Protein AF-A0A6P0CF78-F1 (afdb_monomer_lite)

Sequence (303 aa):
MANSKRYYKLKKNDTLDALASKHKYKNWKQIWMAKENANLRKRRSKPEQLQAGDMVYMPVTDAERKHVDKTILELNLARNDLIVVRSDFEADIKRLEYNCTNLTRIVGEIKKVSAGMISEIKAAKKGIKKVSTAVDTAATLVNLTRSLTKLAQTGYKASKASGDALKKINKDLTKDVKKKIRDGHIDAARKMLVGLKDTSLEAIWIVNDSFDKMTSPSFWAMTFTQVWDGKSWSDAVTYDLDADFSKKIKRVERDRDTYIKDISAEIAKQKATIKTLQTTIKQVNLRIGQNEKAAVQLMEAIE

Structure (mmCIF, N/CA/C/O backbone):
data_AF-A0A6P0CF78-F1
#
_entry.id   AF-A0A6P0CF78-F1
#
loop_
_atom_site.group_PDB
_atom_site.id
_atom_site.type_symbol
_atom_site.label_atom_id
_atom_site.label_alt_id
_atom_site.label_comp_id
_atom_site.label_asym_id
_atom_site.label_entity_id
_atom_site.label_seq_id
_atom_site.pdbx_PDB_ins_code
_atom_site.Cartn_x
_atom_site.Cartn_y
_atom_site.Cartn_z
_atom_site.occupancy
_atom_site.B_iso_or_equiv
_atom_site.auth_seq_id
_atom_site.auth_comp_id
_atom_site.auth_asym_id
_atom_site.auth_atom_id
_atom_site.pdbx_PDB_model_num
ATOM 1 N N . MET A 1 1 ? -16.636 12.174 29.504 1.00 40.19 1 MET A N 1
ATOM 2 C CA . MET A 1 1 ? -18.065 12.344 29.839 1.00 40.19 1 MET A CA 1
ATOM 3 C C . MET A 1 1 ? -18.154 12.181 31.339 1.00 40.19 1 MET A C 1
ATOM 5 O O . MET A 1 1 ? -17.574 11.231 31.842 1.00 40.19 1 MET A O 1
ATOM 9 N N . ALA A 1 2 ? -18.736 13.140 32.058 1.00 36.97 2 ALA A N 1
ATOM 10 C CA . ALA A 1 2 ? -18.861 13.038 33.507 1.00 36.97 2 ALA A CA 1
ATOM 11 C C . ALA A 1 2 ? -19.630 11.756 33.834 1.00 36.97 2 ALA A C 1
ATOM 13 O O . ALA A 1 2 ? -20.727 11.568 33.309 1.00 36.97 2 ALA A O 1
ATOM 14 N N . ASN A 1 3 ? -19.015 10.888 34.639 1.00 45.84 3 ASN A N 1
ATOM 15 C CA . ASN A 1 3 ? -19.593 9.651 35.140 1.00 45.84 3 ASN A CA 1
ATOM 16 C C . ASN A 1 3 ? -20.948 10.009 35.759 1.00 45.84 3 ASN A C 1
ATOM 18 O O . ASN A 1 3 ? -21.015 10.569 36.859 1.00 45.84 3 ASN A O 1
ATOM 22 N N . SER A 1 4 ? -22.020 9.820 34.985 1.00 53.38 4 SER A N 1
ATOM 23 C CA . SER A 1 4 ? -23.383 10.054 35.430 1.00 53.38 4 SER A CA 1
ATOM 24 C C . SER A 1 4 ? -23.573 9.085 36.576 1.00 53.38 4 SER A C 1
ATOM 26 O O . SER A 1 4 ? -23.660 7.876 36.377 1.00 53.38 4 SER A O 1
ATOM 28 N N . LYS A 1 5 ? -23.466 9.626 37.790 1.00 65.25 5 LYS A N 1
ATOM 29 C CA . LYS A 1 5 ? -23.541 8.895 39.046 1.00 65.25 5 LYS A CA 1
ATOM 30 C C . LYS A 1 5 ? -24.709 7.916 38.919 1.00 65.25 5 LYS A C 1
ATOM 32 O O . LYS A 1 5 ? -25.847 8.372 38.844 1.00 65.25 5 LYS A O 1
ATOM 37 N N . ARG A 1 6 ? -24.425 6.601 38.882 1.00 88.38 6 ARG A N 1
ATOM 38 C CA . ARG A 1 6 ? -25.396 5.485 38.788 1.00 88.38 6 ARG A CA 1
ATOM 39 C C . ARG A 1 6 ? -26.274 5.377 40.048 1.00 88.38 6 ARG A C 1
ATOM 41 O O . ARG A 1 6 ? -26.556 4.295 40.544 1.00 88.38 6 ARG A O 1
ATOM 48 N N . TYR A 1 7 ? -26.659 6.509 40.621 1.00 94.19 7 TYR A N 1
ATOM 49 C CA . TYR A 1 7 ? -27.497 6.602 41.795 1.00 94.19 7 TYR A CA 1
ATOM 50 C C . TYR A 1 7 ? -28.936 6.805 41.350 1.00 94.19 7 TYR A C 1
ATOM 52 O O . TYR A 1 7 ? -29.268 7.766 40.657 1.00 94.19 7 TYR A O 1
ATOM 60 N N . TYR A 1 8 ? -29.794 5.902 41.789 1.00 95.56 8 TYR A N 1
ATOM 61 C CA . TYR A 1 8 ? -31.225 5.998 41.625 1.00 95.56 8 TYR A CA 1
ATOM 62 C C . TYR A 1 8 ? -31.832 6.642 42.874 1.00 95.56 8 TYR A C 1
ATOM 64 O O . TYR A 1 8 ? -31.575 6.209 44.000 1.00 95.56 8 TYR A O 1
ATOM 72 N N . LYS A 1 9 ? -32.638 7.689 42.678 1.00 96.75 9 LYS A N 1
ATOM 73 C CA . LYS A 1 9 ? -33.414 8.306 43.757 1.00 96.75 9 LYS A CA 1
ATOM 74 C C . LYS A 1 9 ? -34.714 7.533 43.935 1.00 96.75 9 LYS A C 1
ATOM 76 O O . LYS A 1 9 ? -35.555 7.547 43.035 1.00 96.75 9 LYS A O 1
ATOM 81 N N . LEU A 1 10 ? -34.880 6.897 45.090 1.00 96.88 10 LEU A N 1
ATOM 82 C CA . LEU A 1 10 ? -36.066 6.104 45.401 1.00 96.88 10 LEU A CA 1
ATOM 83 C C . LEU A 1 10 ? -37.335 6.956 45.376 1.00 96.88 10 LEU A C 1
ATOM 85 O O . LEU A 1 10 ? -37.384 8.045 45.957 1.00 96.88 10 LEU A O 1
ATOM 89 N N . LYS A 1 11 ? -38.379 6.454 44.719 1.00 97.31 11 LYS A N 1
ATOM 90 C CA . LYS A 1 11 ? -39.726 7.029 44.746 1.00 97.31 11 LYS A CA 1
ATOM 91 C C . LYS A 1 11 ? -40.553 6.381 45.855 1.00 97.31 11 LYS A C 1
ATOM 93 O O . LYS A 1 11 ? -40.168 5.375 46.449 1.00 97.31 11 LYS A O 1
ATOM 98 N N . LYS A 1 12 ? -41.712 6.973 46.150 1.00 95.94 12 LYS A N 1
ATOM 99 C CA . LYS A 1 12 ? -42.681 6.379 47.077 1.00 95.94 12 LYS A CA 1
ATOM 100 C C . LYS A 1 12 ? -43.081 4.995 46.552 1.00 95.94 12 LYS A C 1
ATOM 102 O O . LYS A 1 12 ? -43.483 4.890 45.398 1.00 95.94 12 LYS A O 1
ATOM 107 N N . ASN A 1 13 ? -42.977 3.981 47.411 1.00 95.00 13 ASN A N 1
ATOM 108 C CA . ASN A 1 13 ? -43.246 2.563 47.134 1.00 95.00 13 ASN A CA 1
ATOM 109 C C . ASN A 1 13 ? -42.211 1.822 46.261 1.00 95.00 13 ASN A C 1
ATOM 111 O O . ASN A 1 13 ? -42.466 0.676 45.897 1.00 95.00 13 ASN A O 1
ATOM 115 N N . ASP A 1 14 ? -41.050 2.409 45.945 1.00 96.75 14 ASP A N 1
ATOM 116 C CA . ASP A 1 14 ? -39.971 1.637 45.315 1.00 96.75 14 ASP A CA 1
ATOM 117 C C . ASP A 1 14 ? -39.394 0.624 46.321 1.00 96.75 14 ASP A C 1
ATOM 119 O O . ASP A 1 14 ? -38.979 0.992 47.420 1.00 96.75 14 ASP A O 1
ATOM 123 N N . THR A 1 15 ? -39.332 -0.651 45.931 1.00 96.94 15 THR A N 1
ATOM 124 C CA . THR A 1 15 ? -38.647 -1.714 46.683 1.00 96.94 15 THR A CA 1
ATOM 125 C C . THR A 1 15 ? -37.378 -2.145 45.950 1.00 96.94 15 THR A C 1
ATOM 127 O O . THR A 1 15 ? -37.269 -1.994 44.728 1.00 96.94 15 THR A O 1
ATOM 130 N N . LEU A 1 16 ? -36.397 -2.709 46.666 1.00 96.31 16 LEU A N 1
ATOM 131 C CA . LEU A 1 16 ? -35.188 -3.204 46.001 1.00 96.31 16 LEU A CA 1
ATOM 132 C C . LEU A 1 16 ? -35.473 -4.380 45.063 1.00 96.31 16 LEU A C 1
ATOM 134 O O . LEU A 1 16 ? -34.775 -4.510 44.064 1.00 96.31 16 LEU A O 1
ATOM 138 N N . ASP A 1 17 ? -36.483 -5.208 45.338 1.00 97.25 17 ASP A N 1
ATOM 139 C CA . ASP A 1 17 ? -36.925 -6.268 44.424 1.00 97.25 17 ASP A CA 1
ATOM 140 C C . ASP A 1 17 ? -37.455 -5.697 43.107 1.00 97.25 17 ASP A C 1
ATOM 142 O O . ASP A 1 17 ? -37.063 -6.149 42.027 1.00 97.25 17 ASP A O 1
ATOM 146 N N . ALA A 1 18 ? -38.290 -4.653 43.181 1.00 96.44 18 ALA A N 1
ATOM 147 C CA . ALA A 1 18 ? -38.799 -3.971 41.996 1.00 96.44 18 ALA A CA 1
ATOM 148 C C . ALA A 1 18 ? -37.657 -3.337 41.187 1.00 96.44 18 ALA A C 1
ATOM 150 O O . ALA A 1 18 ? -37.629 -3.455 39.961 1.00 96.44 18 ALA A O 1
ATOM 151 N N . LEU A 1 19 ? -36.678 -2.722 41.861 1.00 96.06 19 LEU A N 1
ATOM 152 C CA . LEU A 1 19 ? -35.487 -2.179 41.205 1.00 96.06 19 LEU A CA 1
ATOM 153 C C . LEU A 1 19 ? -34.597 -3.266 40.604 1.00 96.06 19 LEU A C 1
ATOM 155 O O . LEU A 1 19 ? -34.141 -3.112 39.471 1.00 96.06 19 LEU A O 1
ATOM 159 N N . ALA A 1 20 ? -34.372 -4.365 41.322 1.00 96.44 20 ALA A N 1
ATOM 160 C CA . ALA A 1 20 ? -33.591 -5.493 40.835 1.00 96.44 20 ALA A CA 1
ATOM 161 C C . ALA A 1 20 ? -34.200 -6.057 39.551 1.00 96.44 20 ALA A C 1
ATOM 163 O O . ALA A 1 20 ? -33.497 -6.181 38.552 1.00 96.44 20 ALA A O 1
ATOM 164 N N . SER A 1 21 ? -35.512 -6.294 39.545 1.00 96.06 21 SER A N 1
ATOM 165 C CA . SER A 1 21 ? -36.244 -6.767 38.368 1.00 96.06 21 SER A CA 1
ATOM 166 C C . SER A 1 21 ? -36.175 -5.764 37.209 1.00 96.06 21 SER A C 1
ATOM 168 O O . SER A 1 21 ? -35.748 -6.108 36.105 1.00 96.06 21 SER A O 1
ATOM 170 N N . LYS A 1 22 ? -36.484 -4.485 37.473 1.00 94.75 22 LYS A N 1
ATOM 171 C CA . LYS A 1 22 ? -36.470 -3.410 36.467 1.00 94.75 22 LYS A CA 1
ATOM 172 C C . LYS A 1 22 ? -35.110 -3.247 35.785 1.00 94.75 22 LYS A C 1
ATOM 174 O O . LYS A 1 22 ? -35.052 -2.993 34.585 1.00 94.75 22 LYS A O 1
ATOM 179 N N . HIS A 1 23 ? -34.028 -3.387 36.545 1.00 93.25 23 HIS A N 1
ATOM 180 C CA . HIS A 1 23 ? -32.660 -3.214 36.062 1.00 93.25 23 HIS A CA 1
ATOM 181 C C . HIS A 1 23 ? -31.933 -4.543 35.797 1.00 93.25 23 HIS A C 1
ATOM 183 O O . HIS A 1 23 ? -30.721 -4.550 35.601 1.00 93.25 23 HIS A O 1
ATOM 189 N N . LYS A 1 24 ? -32.668 -5.663 35.737 1.00 94.44 24 LYS A N 1
ATOM 190 C CA . LYS A 1 24 ? -32.156 -6.996 35.375 1.00 94.44 24 LYS A CA 1
ATOM 191 C C . LYS A 1 24 ? -31.043 -7.531 36.293 1.00 94.44 24 LYS A C 1
ATOM 193 O O . LYS A 1 24 ? -30.186 -8.295 35.851 1.00 94.44 24 LYS A O 1
ATOM 198 N N . TYR A 1 25 ? -31.058 -7.171 37.573 1.00 95.38 25 TYR A N 1
ATOM 199 C CA . TYR A 1 25 ? -30.223 -7.823 38.582 1.00 95.38 25 TYR A CA 1
ATOM 200 C C . TYR A 1 25 ? -30.797 -9.192 38.938 1.00 95.38 25 TYR A C 1
ATOM 202 O O . TYR A 1 25 ? -32.012 -9.377 38.993 1.00 95.38 25 TYR A O 1
ATOM 210 N N . LYS A 1 26 ? -29.920 -10.151 39.250 1.00 94.44 26 LYS A N 1
ATOM 211 C CA . LYS A 1 26 ? -30.339 -11.506 39.643 1.00 94.44 26 LYS A CA 1
ATOM 212 C C . LYS A 1 26 ? -31.085 -11.501 40.977 1.00 94.44 26 LYS A C 1
ATOM 214 O O . LYS A 1 26 ? -31.959 -12.329 41.205 1.00 94.44 26 LYS A O 1
ATOM 219 N N . ASN A 1 27 ? -30.698 -10.601 41.877 1.00 96.06 27 ASN A N 1
ATOM 220 C CA . ASN A 1 27 ? -31.382 -10.367 43.139 1.00 96.06 27 ASN A CA 1
ATOM 221 C C . ASN A 1 27 ? -31.089 -8.955 43.656 1.00 96.06 27 ASN A C 1
ATOM 223 O O . ASN A 1 27 ? -30.090 -8.327 43.298 1.00 96.06 27 ASN A O 1
ATOM 227 N N . TRP A 1 28 ? -31.935 -8.484 44.567 1.00 96.75 28 TRP A N 1
ATOM 228 C CA . TRP A 1 28 ? -31.757 -7.197 45.231 1.00 96.75 28 TRP A CA 1
ATOM 229 C C . TRP A 1 28 ? -30.480 -7.109 46.080 1.00 96.75 28 TRP A C 1
ATOM 231 O O . TRP A 1 28 ? -29.973 -6.008 46.303 1.00 96.75 28 TRP A O 1
ATOM 241 N N . LYS A 1 29 ? -29.925 -8.244 46.539 1.00 97.00 29 LYS A N 1
ATOM 242 C CA . LYS A 1 29 ? -28.708 -8.268 47.371 1.00 97.00 29 LYS A CA 1
ATOM 243 C C . LYS A 1 29 ? -27.505 -7.700 46.623 1.00 97.00 29 LYS A C 1
ATOM 245 O O . LYS A 1 29 ? -26.671 -7.072 47.263 1.00 97.00 29 LYS A O 1
ATOM 250 N N . GLN A 1 30 ? -27.429 -7.862 45.298 1.00 95.69 30 GLN A N 1
ATOM 251 C CA . GLN A 1 30 ? -26.374 -7.254 44.474 1.00 95.69 30 GLN A CA 1
ATOM 252 C C . GLN A 1 30 ? -26.368 -5.726 44.608 1.00 95.69 30 GLN A C 1
ATOM 254 O O . GLN A 1 30 ? -25.312 -5.128 44.785 1.00 95.69 30 GLN A O 1
ATOM 259 N N . ILE A 1 31 ? -27.551 -5.107 44.613 1.00 96.62 31 ILE A N 1
ATOM 260 C CA . ILE A 1 31 ? -27.710 -3.665 44.821 1.00 96.62 31 ILE A CA 1
ATOM 261 C C . ILE A 1 31 ? -27.403 -3.323 46.284 1.00 96.62 31 ILE A C 1
ATOM 263 O O . ILE A 1 31 ? -26.568 -2.465 46.567 1.00 96.62 31 ILE A O 1
ATOM 267 N N . TRP A 1 32 ? -28.039 -4.021 47.232 1.00 97.31 32 TRP A N 1
ATOM 268 C CA . TRP A 1 32 ? -27.919 -3.707 48.657 1.00 97.31 32 TRP A CA 1
ATOM 269 C C . TRP A 1 32 ? -26.493 -3.820 49.178 1.00 97.31 32 TRP A C 1
ATOM 271 O O . TRP A 1 32 ? -26.077 -2.959 49.945 1.00 97.31 32 TRP A O 1
ATOM 281 N N . MET A 1 33 ? -25.748 -4.850 48.769 1.00 96.94 33 MET A N 1
ATOM 282 C CA . MET A 1 33 ? -24.411 -5.171 49.280 1.00 96.94 33 MET A CA 1
ATOM 283 C C . MET A 1 33 ? -23.282 -4.409 48.572 1.00 96.94 33 MET A C 1
ATOM 285 O O . MET A 1 33 ? -22.143 -4.488 49.031 1.00 96.94 33 MET A O 1
ATOM 289 N N . ALA A 1 34 ? -23.574 -3.629 47.523 1.00 95.88 34 ALA A N 1
ATOM 290 C CA . ALA A 1 34 ? -22.584 -2.801 46.828 1.00 95.88 34 ALA A CA 1
ATOM 291 C C . ALA A 1 34 ? -21.803 -1.907 47.810 1.00 95.88 34 ALA A C 1
ATOM 293 O O . ALA A 1 34 ? -22.369 -1.386 48.781 1.00 95.88 34 ALA A O 1
ATOM 294 N N . LYS A 1 35 ? -20.496 -1.732 47.599 1.00 95.38 35 LYS A N 1
ATOM 295 C CA . LYS A 1 35 ? -19.607 -1.026 48.540 1.00 95.38 35 LYS A CA 1
ATOM 296 C C . LYS A 1 35 ? -20.049 0.426 48.750 1.00 95.38 35 LYS A C 1
ATOM 298 O O . LYS A 1 35 ? -20.051 0.925 49.874 1.00 95.38 35 LYS A O 1
ATOM 303 N N . GLU A 1 36 ? -20.521 1.057 47.689 1.00 95.50 36 GLU A N 1
ATOM 304 C CA . GLU A 1 36 ? -21.000 2.437 47.607 1.00 95.50 36 GLU A CA 1
ATOM 305 C C . GLU A 1 36 ? -22.262 2.649 48.455 1.00 95.50 36 GLU A C 1
ATOM 307 O O . GLU A 1 36 ? -22.475 3.723 49.019 1.00 95.50 36 GLU A O 1
ATOM 312 N N . ASN A 1 37 ? -23.065 1.596 48.633 1.00 96.56 37 ASN A N 1
ATOM 313 C CA . ASN A 1 37 ? -24.264 1.620 49.467 1.00 96.56 37 ASN A CA 1
ATOM 314 C C . ASN A 1 37 ? -23.971 1.412 50.963 1.00 96.56 37 ASN A C 1
ATOM 316 O O . ASN A 1 37 ? -24.903 1.419 51.766 1.00 96.56 37 ASN A O 1
ATOM 320 N N . ALA A 1 38 ? -22.709 1.283 51.394 1.00 96.75 38 ALA A N 1
ATOM 321 C CA . ALA A 1 38 ? -22.373 1.057 52.804 1.00 96.75 38 ALA A CA 1
ATOM 322 C C . ALA A 1 38 ? -22.934 2.139 53.746 1.00 96.75 38 ALA A C 1
ATOM 324 O O . ALA A 1 38 ? -23.450 1.818 54.815 1.00 96.75 38 ALA A O 1
ATOM 325 N N . ASN A 1 39 ? -22.900 3.413 53.346 1.00 96.00 39 ASN A N 1
ATOM 326 C CA . ASN A 1 39 ? -23.459 4.507 54.151 1.00 96.00 39 ASN A CA 1
ATOM 327 C C . ASN A 1 39 ? -24.992 4.472 54.214 1.00 96.00 39 ASN A C 1
ATOM 329 O O . ASN A 1 39 ? -25.582 4.848 55.225 1.00 96.00 39 ASN A O 1
ATOM 333 N N . LEU A 1 40 ? -25.649 3.998 53.154 1.00 96.44 40 LEU A N 1
ATOM 334 C CA . LEU A 1 40 ? -27.090 3.773 53.162 1.00 96.44 40 LEU A CA 1
ATOM 335 C C . LEU A 1 40 ? -27.453 2.647 54.138 1.00 96.44 40 LEU A C 1
ATOM 337 O O . LEU A 1 40 ? -28.331 2.851 54.970 1.00 96.44 40 LEU A O 1
ATOM 341 N N . ARG A 1 41 ? -26.705 1.536 54.125 1.00 97.00 41 ARG A N 1
ATOM 342 C CA . ARG A 1 41 ? -26.876 0.424 55.079 1.00 97.00 41 ARG A CA 1
ATOM 343 C C . ARG A 1 41 ? -26.641 0.827 56.538 1.00 97.00 41 ARG A C 1
ATOM 345 O O . ARG A 1 41 ? -27.270 0.283 57.434 1.00 97.00 41 ARG A O 1
ATOM 352 N N . LYS A 1 42 ? -25.755 1.797 56.798 1.00 96.56 42 LYS A N 1
ATOM 353 C CA . LYS A 1 42 ? -25.570 2.359 58.151 1.00 96.56 42 LYS A CA 1
ATOM 354 C C . LYS A 1 42 ? -26.800 3.132 58.637 1.00 96.56 42 LYS A C 1
ATOM 356 O O . LYS A 1 42 ? -27.104 3.098 59.820 1.00 96.56 42 LYS A O 1
ATOM 361 N N . ARG A 1 43 ? -27.490 3.842 57.736 1.00 96.69 43 ARG A N 1
ATOM 362 C CA . ARG A 1 43 ? -28.708 4.615 58.055 1.00 96.69 43 ARG A CA 1
ATOM 363 C C . ARG A 1 43 ? -29.964 3.745 58.094 1.00 96.69 43 ARG A C 1
ATOM 365 O O . ARG A 1 43 ? -30.900 4.057 58.822 1.00 96.69 43 ARG A O 1
ATOM 372 N N . ARG A 1 44 ? -29.991 2.688 57.285 1.00 95.69 44 ARG A N 1
ATOM 373 C CA . ARG A 1 44 ? -31.094 1.736 57.140 1.00 95.69 44 ARG A CA 1
ATOM 374 C C . ARG A 1 44 ? -30.539 0.338 57.386 1.00 95.69 44 ARG A C 1
ATOM 376 O O . ARG A 1 44 ? -29.918 -0.240 56.502 1.00 95.69 44 ARG A O 1
ATOM 383 N N . SER A 1 45 ? -30.738 -0.201 58.583 1.00 93.31 45 SER A N 1
ATOM 384 C CA . SER A 1 45 ? -30.184 -1.505 58.967 1.00 93.31 45 SER A CA 1
ATOM 385 C C . SER A 1 45 ? -30.732 -2.649 58.111 1.00 93.31 45 SER A C 1
ATOM 387 O O . SER A 1 45 ? -30.052 -3.656 57.915 1.00 93.31 45 SER A O 1
ATOM 389 N N . LYS A 1 46 ? -31.961 -2.498 57.602 1.00 95.62 46 LYS A N 1
ATOM 390 C CA . LYS A 1 46 ? -32.632 -3.483 56.751 1.00 95.62 46 LYS A CA 1
ATOM 391 C C . LYS A 1 46 ? -33.133 -2.850 55.441 1.00 95.62 46 LYS A C 1
ATOM 393 O O . LYS A 1 46 ? -33.521 -1.679 55.453 1.00 95.62 46 LYS A O 1
ATOM 398 N N . PRO A 1 47 ? -33.151 -3.597 54.324 1.00 94.81 47 PRO A N 1
ATOM 399 C CA . PRO A 1 47 ? -33.578 -3.087 53.018 1.00 94.81 47 PRO A CA 1
ATOM 400 C C . PRO A 1 47 ? -35.047 -2.635 52.981 1.00 94.81 47 PRO A C 1
ATOM 402 O O . PRO A 1 47 ? -35.385 -1.737 52.216 1.00 94.81 47 PRO A O 1
ATOM 405 N N . GLU A 1 48 ? -35.916 -3.178 53.834 1.00 95.38 48 GLU A N 1
ATOM 406 C CA . GLU A 1 48 ? -37.331 -2.788 53.928 1.00 95.38 48 GLU A CA 1
ATOM 407 C C . GLU A 1 48 ? -37.523 -1.391 54.545 1.00 95.38 48 GLU A C 1
ATOM 409 O O . GLU A 1 48 ? -38.605 -0.818 54.460 1.00 95.38 48 GLU A O 1
ATOM 414 N N . GLN A 1 49 ? -36.482 -0.820 55.164 1.00 96.19 49 GLN A N 1
ATOM 415 C CA . GLN A 1 49 ? -36.525 0.505 55.796 1.00 96.19 49 GLN A CA 1
ATOM 416 C C . GLN A 1 49 ? -36.224 1.653 54.821 1.00 96.19 49 GLN A C 1
ATOM 418 O O . GLN A 1 49 ? -36.126 2.804 55.251 1.00 96.19 49 GLN A O 1
ATOM 423 N N . LEU A 1 50 ? -36.023 1.358 53.535 1.00 95.88 50 LEU A N 1
ATOM 424 C CA . LEU A 1 50 ? -35.763 2.368 52.514 1.00 95.88 50 LEU A CA 1
ATOM 425 C C . LEU A 1 50 ? -36.949 3.322 52.363 1.00 95.88 50 LEU A C 1
ATOM 427 O O . LEU A 1 50 ? -38.107 2.909 52.356 1.00 95.88 50 LEU A O 1
ATOM 431 N N . GLN A 1 51 ? -36.653 4.615 52.245 1.00 96.38 51 GLN A N 1
ATOM 432 C CA . GLN A 1 51 ? -37.666 5.662 52.144 1.00 96.38 51 GLN A CA 1
ATOM 433 C C . GLN A 1 51 ? -37.555 6.412 50.817 1.00 96.38 51 GLN A C 1
ATOM 435 O O . GLN A 1 51 ? -36.496 6.482 50.191 1.00 96.38 51 GLN A O 1
ATOM 440 N N . ALA A 1 52 ? -38.666 7.015 50.394 1.00 97.50 52 ALA A N 1
ATOM 441 C CA . ALA A 1 52 ? -38.669 7.901 49.239 1.00 97.50 52 ALA A CA 1
ATOM 442 C C . ALA A 1 52 ? -37.642 9.030 49.433 1.00 97.50 52 ALA A C 1
ATOM 444 O O . ALA A 1 52 ? -37.596 9.671 50.482 1.00 97.50 52 ALA A O 1
ATOM 445 N N . GLY A 1 53 ? -36.832 9.281 48.409 1.00 96.50 53 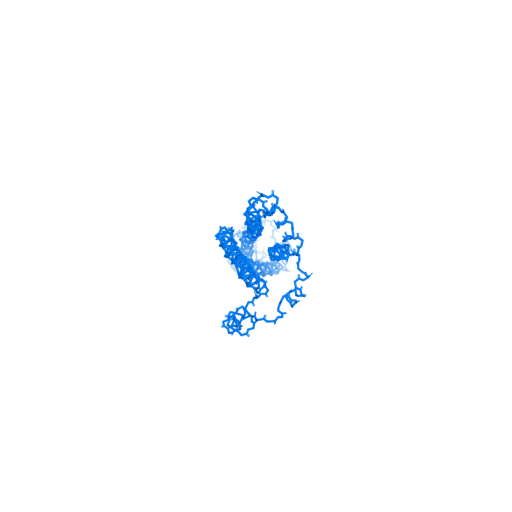GLY A N 1
ATOM 446 C CA . GLY A 1 53 ? -35.751 10.262 48.435 1.00 96.50 53 GLY A CA 1
ATOM 447 C C . GLY A 1 53 ? -34.374 9.697 48.784 1.00 96.50 53 GLY A C 1
ATOM 448 O O . GLY A 1 53 ? -33.388 10.380 48.500 1.00 96.50 53 GLY A O 1
ATOM 449 N N . ASP A 1 54 ? -34.280 8.472 49.314 1.00 97.19 54 ASP A N 1
ATOM 450 C CA . ASP A 1 54 ? -32.994 7.801 49.524 1.00 97.19 54 ASP A CA 1
ATOM 451 C C . ASP A 1 54 ? -32.275 7.591 48.170 1.00 97.19 54 ASP A C 1
ATOM 453 O O . ASP A 1 54 ? -32.888 7.254 47.154 1.00 97.19 54 ASP A O 1
ATOM 457 N N . MET A 1 55 ? -30.957 7.813 48.154 1.00 96.81 55 MET A N 1
ATOM 458 C CA . MET A 1 55 ? -30.104 7.628 46.974 1.00 96.81 55 MET A CA 1
ATOM 459 C C . MET A 1 55 ? -29.433 6.256 47.044 1.00 96.81 55 MET A C 1
ATOM 461 O O . MET A 1 55 ? -28.617 6.020 47.938 1.00 96.81 55 MET A O 1
ATOM 465 N N . VAL A 1 56 ? -29.760 5.374 46.102 1.00 96.75 56 VAL A N 1
ATOM 466 C CA . VAL A 1 56 ? -29.231 4.004 46.012 1.00 96.75 56 VAL A CA 1
ATOM 467 C C . VAL A 1 56 ? -28.281 3.918 44.825 1.00 96.75 56 VAL A C 1
ATOM 469 O O . VAL A 1 56 ? -28.682 4.201 43.700 1.00 96.75 56 VAL A O 1
ATOM 472 N N . TYR A 1 57 ? -27.032 3.526 45.050 1.00 96.19 57 TYR A N 1
ATOM 473 C CA . TYR A 1 57 ? -26.101 3.213 43.969 1.00 96.19 57 TYR A CA 1
ATOM 474 C C . TYR A 1 57 ? -26.483 1.889 43.296 1.00 96.19 57 TYR A C 1
ATOM 476 O O . TYR A 1 57 ? -26.740 0.891 43.973 1.00 96.19 57 TYR A O 1
ATOM 484 N N . MET A 1 58 ? -26.504 1.886 41.968 1.00 95.44 58 MET A N 1
ATOM 485 C CA . MET A 1 58 ? -26.844 0.748 41.122 1.00 95.44 58 MET A CA 1
ATOM 486 C C . MET A 1 58 ? -25.546 0.190 40.502 1.00 95.44 58 MET A C 1
ATOM 488 O O . MET A 1 58 ? -25.031 0.786 39.550 1.00 95.44 58 MET A O 1
ATOM 492 N N . PRO A 1 59 ? -24.981 -0.915 41.029 1.00 94.06 59 PRO A N 1
ATOM 493 C CA . PRO A 1 59 ? -23.712 -1.461 40.538 1.00 94.06 59 PRO A CA 1
ATOM 494 C C . PRO A 1 59 ? -23.839 -2.009 39.112 1.00 94.06 59 PRO A C 1
ATOM 496 O O . PRO A 1 59 ? -24.933 -2.324 38.658 1.00 94.06 59 PRO A O 1
ATOM 499 N N . VAL A 1 60 ? -22.736 -2.161 38.384 1.00 93.88 60 VAL A N 1
ATOM 500 C CA . VAL A 1 60 ? -22.752 -2.796 37.051 1.00 93.88 60 VAL A CA 1
ATOM 501 C C . VAL A 1 60 ? -23.233 -4.242 37.162 1.00 93.88 60 VAL A C 1
ATOM 503 O O . VAL A 1 60 ? -22.765 -4.987 38.023 1.00 93.88 60 VAL A O 1
ATOM 506 N N . THR A 1 61 ? -24.179 -4.643 36.311 1.00 93.88 61 THR A N 1
ATOM 507 C CA . THR A 1 61 ? -24.660 -6.036 36.306 1.00 93.88 61 THR A CA 1
ATOM 508 C C . THR A 1 61 ? -23.629 -6.969 35.661 1.00 93.88 61 THR A C 1
ATOM 510 O O . THR A 1 61 ? -22.871 -6.558 34.783 1.00 93.88 61 THR A O 1
ATOM 513 N N . ASP A 1 62 ? -23.635 -8.258 36.017 1.00 90.81 62 ASP A N 1
ATOM 514 C CA . ASP A 1 62 ? -22.767 -9.255 35.362 1.00 90.81 62 ASP A CA 1
ATOM 515 C C . ASP A 1 62 ? -23.017 -9.334 33.846 1.00 90.81 62 ASP A C 1
ATOM 517 O O . ASP A 1 62 ? -22.101 -9.589 33.066 1.00 90.81 62 ASP A O 1
ATOM 521 N N . ALA A 1 63 ? -24.264 -9.109 33.416 1.00 91.31 63 ALA A N 1
ATOM 522 C CA . ALA A 1 63 ? -24.635 -9.086 32.005 1.00 91.31 63 ALA A CA 1
ATOM 523 C C . ALA A 1 63 ? -24.059 -7.859 31.280 1.00 91.31 63 ALA A C 1
ATOM 525 O O . ALA A 1 63 ? -23.522 -8.003 30.183 1.00 91.31 63 ALA A O 1
ATOM 526 N N . GLU A 1 64 ? -24.127 -6.674 31.898 1.00 92.31 64 GLU A N 1
ATOM 527 C CA . GLU A 1 64 ? -23.488 -5.453 31.387 1.00 92.31 64 GLU A CA 1
ATOM 528 C C . GLU A 1 64 ? -21.971 -5.625 31.293 1.00 92.31 64 GLU A C 1
ATOM 530 O O . GLU A 1 64 ? -21.397 -5.331 30.248 1.00 92.31 64 GLU A O 1
ATOM 535 N N . ARG A 1 65 ? -21.332 -6.164 32.341 1.00 93.38 65 ARG A N 1
ATOM 536 C CA . ARG A 1 65 ? -19.885 -6.424 32.355 1.00 93.38 65 ARG A CA 1
ATOM 537 C C . ARG A 1 65 ? -19.482 -7.364 31.220 1.00 93.38 65 ARG A C 1
ATOM 539 O O . ARG A 1 65 ? -18.642 -6.998 30.412 1.00 93.38 65 ARG A O 1
ATOM 546 N N . LYS A 1 66 ? -20.166 -8.505 31.066 1.00 94.88 66 LYS A N 1
ATOM 547 C CA . LYS A 1 66 ? -19.922 -9.441 29.950 1.00 94.88 66 LYS A CA 1
ATOM 548 C C . LYS A 1 66 ? -20.118 -8.801 28.577 1.00 94.88 66 LYS A C 1
ATOM 550 O O . LYS A 1 66 ? -19.389 -9.124 27.642 1.00 94.88 66 LYS A O 1
ATOM 555 N N . HIS A 1 67 ? -21.117 -7.932 28.427 1.00 94.19 67 HIS A N 1
ATOM 556 C CA . HIS A 1 67 ? -21.345 -7.222 27.171 1.00 94.19 67 HIS A CA 1
ATOM 557 C C . HIS A 1 67 ? -20.210 -6.239 26.862 1.00 94.19 67 HIS A C 1
ATOM 559 O O . HIS A 1 67 ? -19.740 -6.187 25.723 1.00 94.19 67 HIS A O 1
ATOM 565 N N . VAL A 1 68 ? -19.737 -5.511 27.874 1.00 94.69 68 VAL A N 1
ATOM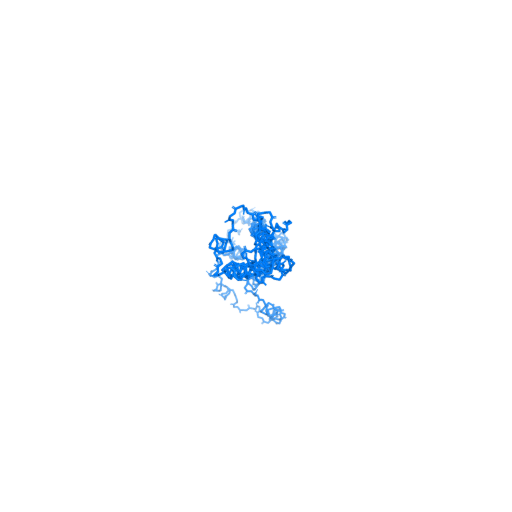 566 C CA . VAL A 1 68 ? -18.595 -4.602 27.754 1.00 94.69 68 VAL A CA 1
ATOM 567 C C . VAL A 1 68 ? -17.315 -5.373 27.438 1.00 94.69 68 VAL A C 1
ATOM 569 O O . VAL A 1 68 ? -16.650 -5.032 26.464 1.00 94.69 68 VAL A O 1
ATOM 572 N N . ASP A 1 69 ? -17.028 -6.462 28.155 1.00 95.81 69 ASP A N 1
ATOM 573 C CA . ASP A 1 69 ? -15.867 -7.325 27.903 1.00 95.81 69 ASP A CA 1
ATOM 574 C C . ASP A 1 69 ? -15.870 -7.861 26.464 1.00 95.81 69 ASP A C 1
ATOM 576 O O . ASP A 1 69 ? -14.856 -7.815 25.765 1.00 95.81 69 ASP A O 1
ATOM 580 N N . LYS A 1 70 ? -17.037 -8.315 25.981 1.00 97.31 70 LYS A N 1
ATOM 581 C CA . LYS A 1 70 ? -17.210 -8.764 24.594 1.00 97.31 70 LYS A CA 1
ATOM 582 C C . LYS A 1 70 ? -16.944 -7.633 23.597 1.00 97.31 70 LYS A C 1
ATOM 584 O O . LYS A 1 70 ? -16.227 -7.841 22.624 1.00 97.31 70 LYS A O 1
ATOM 589 N N . THR A 1 71 ? -17.488 -6.445 23.845 1.00 96.44 71 THR A N 1
ATOM 590 C CA . THR A 1 71 ? -17.295 -5.280 22.965 1.00 96.44 71 THR A CA 1
ATOM 591 C C . THR A 1 71 ? -15.826 -4.852 22.921 1.00 96.44 71 THR A C 1
ATOM 593 O O . THR A 1 71 ? -15.295 -4.563 21.852 1.00 96.44 71 THR A O 1
ATOM 596 N N . ILE A 1 72 ? -15.134 -4.857 24.064 1.00 96.81 72 ILE A N 1
ATOM 597 C CA . ILE A 1 72 ? -13.696 -4.569 24.142 1.00 96.81 72 ILE A CA 1
ATOM 598 C C . ILE A 1 72 ? -12.898 -5.599 23.337 1.00 96.81 72 ILE A C 1
ATOM 600 O O . ILE A 1 72 ? -11.994 -5.226 22.589 1.00 96.81 72 ILE A O 1
ATOM 604 N N . LEU A 1 73 ? -13.238 -6.887 23.451 1.00 97.25 73 LEU A N 1
ATOM 605 C CA . LEU A 1 73 ? -12.601 -7.939 22.662 1.00 97.25 73 LEU A CA 1
ATOM 606 C C . LEU A 1 73 ? -12.787 -7.703 21.156 1.00 97.25 73 LEU A C 1
ATOM 608 O O . LEU A 1 73 ? -11.811 -7.765 20.412 1.00 97.25 73 LEU A O 1
ATOM 612 N N . GLU A 1 74 ? -14.002 -7.384 20.710 1.00 97.62 74 GLU A N 1
ATOM 613 C CA . GLU A 1 74 ? -14.296 -7.074 19.303 1.00 97.62 74 GLU A CA 1
ATOM 614 C C . GLU A 1 74 ? -13.505 -5.851 18.804 1.00 97.62 74 GLU A C 1
ATOM 616 O O . GLU A 1 74 ? -12.913 -5.899 17.724 1.00 97.62 74 GLU A O 1
ATOM 621 N N . LEU A 1 75 ? -13.411 -4.784 19.606 1.00 96.62 75 LEU A N 1
ATOM 622 C CA . LEU A 1 75 ? -12.604 -3.600 19.283 1.00 96.62 75 LEU A CA 1
ATOM 62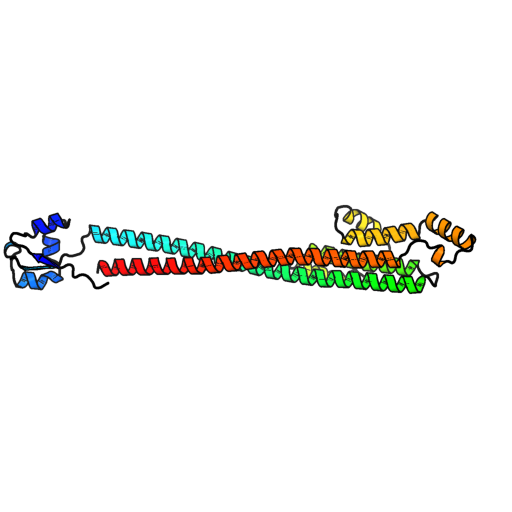3 C C . LEU A 1 75 ? -11.109 -3.927 19.172 1.00 96.62 75 LEU A C 1
ATOM 625 O O . LEU A 1 75 ? -10.434 -3.417 18.274 1.00 96.62 75 LEU A O 1
ATOM 629 N N . ASN A 1 76 ? -10.596 -4.788 20.053 1.00 96.81 76 ASN A N 1
ATOM 630 C CA . ASN A 1 76 ? -9.204 -5.233 20.032 1.00 96.81 76 ASN A CA 1
ATOM 631 C C . ASN A 1 76 ? -8.894 -6.111 18.815 1.00 96.81 76 ASN A C 1
ATOM 633 O O . ASN A 1 76 ? -7.839 -5.944 18.202 1.00 96.81 76 ASN A O 1
ATOM 637 N N . LEU A 1 77 ? -9.808 -7.005 18.431 1.00 97.38 77 LEU A N 1
ATOM 638 C CA . LEU A 1 77 ? -9.677 -7.795 17.204 1.00 97.38 77 LEU A CA 1
ATOM 639 C C . LEU A 1 77 ? -9.660 -6.882 15.973 1.00 97.38 77 LEU A C 1
ATOM 641 O O . LEU A 1 77 ? -8.697 -6.911 15.211 1.00 97.38 77 LEU A O 1
ATOM 645 N N . ALA A 1 78 ? -10.636 -5.977 15.852 1.00 96.69 78 ALA A N 1
ATOM 646 C CA . ALA A 1 78 ? -10.692 -5.018 14.748 1.00 96.69 78 ALA A CA 1
ATOM 647 C C . ALA A 1 78 ? -9.443 -4.120 14.683 1.00 96.69 78 ALA A C 1
ATOM 649 O O . ALA A 1 78 ? -8.946 -3.795 13.605 1.00 96.69 78 ALA A O 1
ATOM 650 N N . ARG A 1 79 ? -8.906 -3.715 15.839 1.00 97.19 79 ARG A N 1
ATOM 651 C CA . ARG A 1 79 ? -7.635 -2.989 15.930 1.00 97.19 79 ARG A CA 1
ATOM 652 C C . ARG A 1 79 ? -6.472 -3.817 15.378 1.00 97.19 79 ARG A C 1
ATOM 654 O O . ARG A 1 79 ? -5.663 -3.278 14.626 1.00 97.19 79 ARG A O 1
ATOM 661 N N . ASN A 1 80 ? -6.365 -5.086 15.760 1.00 97.12 80 ASN A N 1
ATOM 662 C CA . ASN A 1 80 ? -5.281 -5.956 15.308 1.00 97.12 80 ASN A CA 1
ATOM 663 C C . ASN A 1 80 ? -5.346 -6.193 13.794 1.00 97.12 80 ASN A C 1
ATOM 665 O O . ASN A 1 80 ? -4.314 -6.091 13.131 1.00 97.12 80 ASN A O 1
ATOM 669 N N . ASP A 1 81 ? -6.541 -6.381 13.234 1.00 96.88 81 ASP A N 1
ATOM 670 C CA . ASP A 1 81 ? -6.732 -6.493 11.783 1.00 96.88 81 ASP A CA 1
ATOM 671 C C . ASP A 1 81 ? -6.247 -5.229 11.054 1.00 96.88 81 ASP A C 1
ATOM 673 O O . ASP A 1 81 ? -5.519 -5.300 10.062 1.00 96.88 81 ASP A O 1
ATOM 677 N N . LEU A 1 82 ? -6.573 -4.045 11.584 1.00 97.00 82 LEU A N 1
ATOM 678 C CA . LEU A 1 82 ? -6.099 -2.770 11.036 1.00 97.00 82 LEU A CA 1
ATOM 679 C C . LEU A 1 82 ? -4.572 -2.611 11.120 1.00 97.00 82 LEU A C 1
ATOM 681 O O . LEU A 1 82 ? -3.976 -2.003 10.228 1.00 97.00 82 LEU A O 1
ATOM 685 N N . ILE A 1 83 ? -3.927 -3.150 12.159 1.00 97.38 83 ILE A N 1
ATOM 686 C CA . ILE A 1 83 ? -2.460 -3.152 12.283 1.00 97.38 83 ILE A CA 1
ATOM 687 C C . ILE A 1 83 ? -1.824 -4.005 11.178 1.00 97.38 83 ILE A C 1
ATOM 689 O O . ILE A 1 83 ? -0.833 -3.572 10.587 1.00 97.38 83 ILE A O 1
ATOM 693 N N . VAL A 1 84 ? -2.401 -5.170 10.868 1.00 97.56 84 VAL A N 1
ATOM 694 C CA . VAL A 1 84 ? -1.934 -6.032 9.767 1.00 97.56 84 VAL A CA 1
ATOM 695 C C . VAL A 1 84 ? -2.070 -5.305 8.429 1.00 97.56 84 VAL A C 1
ATOM 697 O O . VAL A 1 84 ? -1.080 -5.149 7.718 1.00 97.56 84 VAL A O 1
ATOM 700 N N . VAL A 1 85 ? -3.245 -4.736 8.141 1.00 96.00 85 VAL A N 1
ATOM 701 C CA . VAL A 1 85 ? -3.484 -3.967 6.903 1.00 96.00 85 VAL A CA 1
ATOM 702 C C . VAL A 1 85 ? -2.504 -2.797 6.759 1.00 96.00 85 VAL A C 1
ATOM 704 O O . VAL A 1 85 ? -1.996 -2.533 5.668 1.00 96.00 85 VAL A O 1
ATOM 707 N N . ARG A 1 86 ? -2.200 -2.089 7.855 1.00 97.25 86 ARG A N 1
ATOM 708 C CA . ARG A 1 86 ? -1.192 -1.019 7.847 1.00 97.25 86 ARG A CA 1
ATOM 709 C C . ARG A 1 86 ? 0.185 -1.549 7.445 1.00 97.25 86 ARG A C 1
ATOM 711 O O . ARG A 1 86 ? 0.841 -0.928 6.612 1.00 97.25 86 ARG A O 1
ATOM 718 N N . SER A 1 87 ? 0.609 -2.665 8.037 1.00 96.06 87 SER A N 1
ATOM 719 C CA . SER A 1 87 ? 1.895 -3.305 7.739 1.00 96.06 87 SER A CA 1
ATOM 720 C C . SER A 1 87 ? 2.008 -3.686 6.259 1.00 96.06 87 SER A C 1
ATOM 722 O O . SER A 1 87 ? 3.041 -3.434 5.637 1.00 96.06 87 SER A O 1
ATOM 724 N N . ASP A 1 88 ? 0.937 -4.220 5.670 1.00 95.31 88 ASP A N 1
ATOM 725 C CA . ASP A 1 88 ? 0.907 -4.581 4.248 1.00 95.31 88 ASP A CA 1
ATOM 726 C C . ASP A 1 88 ? 1.069 -3.350 3.344 1.00 95.31 88 ASP A C 1
ATOM 728 O O . ASP A 1 88 ? 1.887 -3.354 2.419 1.00 95.31 88 ASP A O 1
ATOM 732 N N . PHE A 1 89 ? 0.375 -2.247 3.647 1.00 95.31 89 PHE A N 1
ATOM 733 C CA . PHE A 1 89 ? 0.548 -0.993 2.905 1.00 95.31 89 PHE A CA 1
ATOM 734 C C . PHE A 1 89 ? 1.960 -0.409 3.037 1.00 95.31 89 PHE A C 1
ATOM 736 O O . PHE A 1 89 ? 2.494 0.127 2.063 1.00 95.31 89 PHE A O 1
ATOM 743 N N . GLU A 1 90 ? 2.592 -0.515 4.206 1.00 97.06 90 GLU A N 1
ATOM 744 C CA . GLU A 1 90 ? 3.981 -0.083 4.402 1.00 97.06 90 GLU A CA 1
ATOM 745 C C . GLU A 1 90 ? 4.965 -0.924 3.572 1.00 97.06 90 GLU A C 1
ATOM 747 O O . GLU A 1 90 ? 5.908 -0.377 2.987 1.00 97.06 90 GLU A O 1
ATOM 752 N N . ALA A 1 91 ? 4.747 -2.238 3.477 1.00 93.94 91 ALA A N 1
ATOM 753 C CA . ALA A 1 91 ? 5.545 -3.121 2.628 1.00 93.94 91 ALA A CA 1
ATOM 754 C C . ALA A 1 91 ? 5.379 -2.783 1.136 1.00 93.94 91 ALA A C 1
ATOM 756 O O . ALA A 1 91 ? 6.368 -2.707 0.396 1.00 93.94 91 ALA A O 1
ATOM 757 N N . ASP A 1 92 ? 4.149 -2.506 0.703 1.00 92.81 92 ASP A N 1
ATOM 758 C CA . ASP A 1 92 ? 3.850 -2.100 -0.669 1.00 92.81 92 ASP A CA 1
ATOM 759 C C . ASP A 1 92 ? 4.493 -0.764 -1.046 1.00 92.81 92 ASP A C 1
ATOM 761 O O . ASP A 1 92 ? 5.062 -0.649 -2.137 1.00 92.81 92 ASP A O 1
ATOM 765 N N . ILE A 1 93 ? 4.476 0.221 -0.143 1.00 95.06 93 ILE A N 1
ATOM 766 C CA . ILE A 1 93 ? 5.180 1.496 -0.340 1.00 95.06 93 ILE A CA 1
ATOM 767 C C . ILE A 1 93 ? 6.672 1.243 -0.583 1.00 95.06 93 ILE A C 1
ATOM 769 O O . ILE A 1 93 ? 7.200 1.710 -1.592 1.00 95.06 93 ILE A O 1
ATOM 773 N N . LYS A 1 94 ? 7.336 0.441 0.263 1.00 95.06 94 LYS A N 1
ATOM 774 C CA . LYS A 1 94 ? 8.771 0.128 0.108 1.00 95.06 94 LYS A CA 1
ATOM 775 C C . LYS A 1 94 ? 9.080 -0.525 -1.241 1.00 95.06 94 LYS A C 1
ATOM 777 O O . LYS A 1 94 ? 10.067 -0.178 -1.894 1.00 95.06 94 LYS A O 1
ATOM 782 N N . ARG A 1 95 ? 8.230 -1.454 -1.692 1.00 90.62 95 ARG A N 1
ATOM 783 C CA . ARG A 1 95 ? 8.367 -2.103 -3.006 1.00 90.62 95 ARG A CA 1
ATOM 784 C C . ARG A 1 95 ? 8.232 -1.097 -4.152 1.00 90.62 95 ARG A C 1
ATOM 786 O O . ARG A 1 95 ? 9.031 -1.127 -5.088 1.00 90.62 95 ARG A O 1
ATOM 793 N N . LEU A 1 96 ? 7.248 -0.201 -4.088 1.00 85.81 96 LEU A N 1
ATOM 794 C CA . LEU A 1 96 ? 7.037 0.834 -5.105 1.00 85.81 96 LEU A CA 1
ATOM 795 C C . LEU A 1 96 ? 8.183 1.858 -5.133 1.00 85.81 96 LEU A C 1
ATOM 797 O O . LEU A 1 96 ? 8.623 2.252 -6.212 1.00 85.81 96 LEU A O 1
ATOM 801 N N . GLU A 1 97 ? 8.717 2.250 -3.976 1.00 94.25 97 GLU A N 1
ATOM 802 C CA . GLU A 1 97 ? 9.882 3.142 -3.874 1.00 94.25 97 GLU A CA 1
ATOM 803 C C . GLU A 1 97 ? 11.139 2.516 -4.495 1.00 94.25 97 GLU A C 1
ATOM 805 O O . GLU A 1 97 ? 11.866 3.169 -5.257 1.00 94.25 97 GLU A O 1
ATOM 810 N N . TYR A 1 98 ? 11.366 1.226 -4.234 1.00 89.50 98 TYR A N 1
ATOM 811 C CA . TYR A 1 98 ? 12.439 0.461 -4.865 1.00 89.50 98 TYR A CA 1
ATOM 812 C C . TYR A 1 98 ? 12.278 0.409 -6.393 1.00 89.50 98 TYR A C 1
ATOM 814 O O . TYR A 1 98 ? 13.228 0.688 -7.133 1.00 89.50 98 TYR A O 1
ATOM 822 N N . ASN A 1 99 ? 11.066 0.138 -6.883 1.00 79.94 99 ASN A N 1
ATOM 823 C CA . ASN A 1 99 ? 10.769 0.122 -8.316 1.00 79.94 99 ASN A CA 1
ATOM 824 C C . ASN A 1 99 ? 11.002 1.492 -8.969 1.00 79.94 99 ASN A C 1
ATOM 826 O O . ASN A 1 99 ? 11.674 1.567 -9.999 1.00 79.94 99 ASN A O 1
ATOM 830 N N . CYS A 1 100 ? 10.544 2.582 -8.346 1.00 84.62 100 CYS A N 1
ATOM 831 C CA . CYS A 1 100 ? 10.801 3.947 -8.814 1.00 84.62 100 CYS A CA 1
ATOM 832 C C . CYS A 1 100 ? 12.305 4.241 -8.933 1.00 84.62 100 CYS A C 1
ATOM 834 O O . CYS A 1 100 ? 12.750 4.853 -9.910 1.00 84.62 100 CYS A O 1
ATOM 836 N N . THR A 1 101 ? 13.097 3.786 -7.960 1.00 88.50 101 THR A N 1
ATOM 837 C CA . THR A 1 101 ? 14.559 3.945 -7.954 1.00 88.50 101 THR A CA 1
ATOM 838 C C . THR A 1 101 ? 15.201 3.189 -9.118 1.00 88.50 101 THR A C 1
ATOM 840 O O . THR A 1 101 ? 16.003 3.756 -9.866 1.00 88.50 101 THR A O 1
ATOM 843 N N . ASN A 1 102 ? 14.798 1.936 -9.341 1.00 78.38 102 ASN A N 1
ATOM 844 C CA . ASN A 1 102 ? 15.283 1.125 -10.458 1.00 78.38 102 ASN A CA 1
ATOM 845 C C . ASN A 1 102 ? 14.916 1.717 -11.822 1.00 78.38 102 ASN A C 1
ATOM 847 O O . ASN A 1 102 ? 15.780 1.812 -12.694 1.00 78.38 102 ASN A O 1
ATOM 851 N N . LEU A 1 103 ? 13.670 2.158 -12.004 1.00 79.00 103 LEU A N 1
ATOM 852 C CA . LEU A 1 103 ? 13.224 2.799 -13.243 1.00 79.00 103 LEU A CA 1
ATOM 853 C C . LEU A 1 103 ? 13.990 4.103 -13.510 1.00 79.00 103 LEU A C 1
ATOM 855 O O . LEU A 1 103 ? 14.409 4.358 -14.638 1.00 79.00 103 LEU A O 1
ATOM 859 N N . THR A 1 104 ? 14.262 4.893 -12.467 1.00 86.56 104 THR A N 1
ATOM 860 C CA . THR A 1 104 ? 15.081 6.113 -12.578 1.00 86.56 104 THR A CA 1
ATOM 861 C C . THR A 1 104 ? 16.509 5.790 -13.032 1.00 86.56 104 THR A C 1
ATOM 863 O O . THR A 1 104 ? 17.053 6.478 -13.901 1.00 86.56 104 THR A O 1
ATOM 866 N N . ARG A 1 105 ? 17.110 4.711 -12.508 1.00 81.00 105 ARG A N 1
ATOM 867 C CA . ARG A 1 105 ? 18.423 4.224 -12.961 1.00 81.00 105 ARG A CA 1
ATOM 868 C C . ARG A 1 105 ? 18.391 3.818 -14.437 1.00 81.00 105 ARG A C 1
ATOM 870 O O . ARG A 1 105 ? 19.272 4.236 -15.186 1.00 81.00 105 ARG A O 1
ATOM 877 N N . ILE A 1 106 ? 17.368 3.073 -14.863 1.00 74.19 106 ILE A N 1
ATOM 878 C CA . ILE A 1 106 ? 17.189 2.656 -16.265 1.00 74.19 106 ILE A CA 1
ATOM 879 C C . ILE A 1 106 ? 17.096 3.877 -17.191 1.00 74.19 106 ILE A C 1
ATOM 881 O O . ILE A 1 106 ? 17.774 3.915 -18.215 1.00 74.19 106 ILE A O 1
ATOM 885 N N . VAL A 1 107 ? 16.340 4.916 -16.817 1.00 77.38 107 VAL A N 1
ATOM 886 C CA . VAL A 1 107 ? 16.284 6.180 -17.580 1.00 77.38 107 VAL A CA 1
ATOM 887 C C . VAL A 1 107 ? 17.676 6.806 -17.726 1.00 77.38 107 VAL A C 1
ATOM 889 O O . VAL A 1 107 ? 18.039 7.258 -18.815 1.00 77.38 107 VAL A O 1
ATOM 892 N N . GLY A 1 108 ? 18.475 6.821 -16.656 1.00 79.38 108 GLY A N 1
ATOM 893 C CA . GLY A 1 108 ? 19.860 7.298 -16.697 1.00 79.38 108 GLY A CA 1
ATOM 894 C C . GLY A 1 108 ? 20.745 6.490 -17.655 1.00 79.38 108 GLY A C 1
ATOM 895 O O . GLY A 1 108 ? 21.511 7.066 -18.431 1.00 79.38 108 GLY A O 1
ATOM 896 N N . GLU A 1 109 ? 20.607 5.165 -17.655 1.00 76.12 109 GLU A N 1
ATOM 897 C CA . GLU A 1 109 ? 21.344 4.267 -18.552 1.00 76.12 109 GLU A CA 1
ATOM 898 C C . GLU A 1 109 ? 20.928 4.440 -20.017 1.00 76.12 109 GLU A C 1
ATOM 900 O O . GLU A 1 109 ? 21.803 4.573 -20.875 1.00 76.12 109 GLU A O 1
ATOM 905 N N . ILE A 1 110 ? 19.626 4.548 -20.308 1.00 73.94 110 ILE A N 1
ATOM 906 C CA . ILE A 1 110 ? 19.105 4.836 -21.656 1.00 73.94 110 ILE A CA 1
ATOM 907 C C . ILE A 1 110 ? 19.694 6.148 -22.183 1.00 73.94 110 ILE A C 1
ATOM 909 O O . ILE A 1 110 ? 20.194 6.189 -23.311 1.00 73.94 110 ILE A O 1
ATOM 913 N N . LYS A 1 111 ? 19.704 7.214 -21.368 1.00 81.31 111 LYS A N 1
ATOM 914 C CA . LYS A 1 111 ? 20.318 8.503 -21.735 1.00 81.31 111 LYS A CA 1
ATOM 915 C C . LYS A 1 111 ? 21.801 8.350 -22.073 1.00 81.31 111 LYS A C 1
ATOM 917 O O . LYS A 1 111 ? 22.251 8.872 -23.090 1.00 81.31 111 LYS A O 1
ATOM 922 N N . LYS A 1 112 ? 22.558 7.612 -21.256 1.00 79.06 112 LYS A N 1
ATOM 923 C CA . LYS A 1 112 ? 23.996 7.395 -21.466 1.00 79.06 112 LYS A CA 1
ATOM 924 C C . LYS A 1 112 ? 24.281 6.586 -22.736 1.00 79.06 112 LYS A C 1
ATOM 926 O O . LYS A 1 112 ? 25.127 6.986 -23.532 1.00 79.06 112 LYS A O 1
ATOM 931 N N . VAL A 1 113 ? 23.581 5.468 -22.933 1.00 72.75 113 VAL A N 1
ATOM 932 C CA . VAL A 1 113 ? 23.778 4.576 -24.089 1.00 72.75 113 VAL A CA 1
ATOM 933 C C . VAL A 1 113 ? 23.399 5.280 -25.390 1.00 72.75 113 VAL A C 1
ATOM 935 O O . VAL A 1 113 ? 24.194 5.292 -26.327 1.00 72.75 113 VAL A O 1
ATOM 938 N N . SER A 1 114 ? 22.233 5.927 -25.436 1.00 72.69 114 SER A N 1
ATOM 939 C CA . SER A 1 114 ? 21.785 6.673 -26.620 1.00 72.69 114 SER A CA 1
ATOM 940 C C . SER A 1 114 ? 22.711 7.845 -26.958 1.00 72.69 114 SER A C 1
ATOM 942 O O . SER A 1 114 ? 23.019 8.052 -28.129 1.00 72.69 114 SER A O 1
ATOM 944 N N . ALA A 1 115 ? 23.232 8.571 -25.961 1.00 79.56 115 ALA A N 1
ATOM 945 C CA . ALA A 1 115 ? 24.241 9.606 -26.187 1.00 79.56 115 ALA A CA 1
ATOM 946 C C . ALA A 1 115 ? 25.536 9.032 -26.791 1.00 79.56 115 ALA A C 1
ATOM 948 O O . ALA A 1 115 ? 26.095 9.628 -27.713 1.00 79.56 115 ALA A O 1
ATOM 949 N N . GLY A 1 116 ? 25.977 7.859 -26.322 1.00 74.06 116 GLY A N 1
ATOM 950 C CA . GLY A 1 116 ? 27.101 7.121 -26.905 1.00 74.06 116 GLY A CA 1
ATOM 951 C C . GLY A 1 116 ? 26.855 6.751 -28.369 1.00 74.06 116 GLY A C 1
ATOM 952 O O . GLY A 1 116 ? 27.674 7.078 -29.224 1.00 74.06 116 GLY A O 1
ATOM 953 N N . MET A 1 117 ? 25.688 6.173 -28.675 1.00 70.19 117 MET A N 1
ATOM 954 C CA . MET A 1 117 ? 25.285 5.835 -30.048 1.00 70.19 117 MET A CA 1
ATOM 955 C C . MET A 1 117 ? 25.257 7.068 -30.956 1.00 70.19 117 MET A C 1
ATOM 957 O O . MET A 1 117 ? 25.839 7.054 -32.036 1.00 70.19 117 MET A O 1
ATOM 961 N N . ILE A 1 118 ? 24.633 8.163 -30.512 1.00 75.69 118 ILE A N 1
ATOM 962 C CA . ILE A 1 118 ? 24.571 9.415 -31.278 1.00 75.69 118 ILE A CA 1
ATOM 963 C C . ILE A 1 118 ? 25.979 9.971 -31.526 1.00 75.69 118 ILE A C 1
ATOM 965 O O . ILE A 1 118 ? 26.260 10.441 -32.628 1.00 75.69 118 ILE A O 1
ATOM 969 N N . SER A 1 119 ? 26.866 9.921 -30.528 1.00 79.88 119 SER A N 1
ATOM 970 C CA . SER A 1 119 ? 28.258 10.364 -30.665 1.00 79.88 119 SER A CA 1
ATOM 971 C C . SER A 1 119 ? 29.017 9.535 -31.703 1.00 79.88 119 SER A C 1
ATOM 973 O O . SER A 1 119 ? 29.655 10.104 -32.590 1.00 79.88 119 SER A O 1
ATOM 975 N N . GLU A 1 120 ? 28.888 8.205 -31.664 1.00 73.88 120 GLU A N 1
ATOM 976 C CA . GLU A 1 120 ? 29.506 7.317 -32.654 1.00 73.88 120 GLU A CA 1
ATOM 977 C C . GLU A 1 120 ? 28.959 7.559 -34.062 1.00 73.88 120 GLU A C 1
ATOM 979 O O . GLU A 1 120 ? 29.742 7.692 -35.002 1.00 73.88 120 GLU A O 1
ATOM 984 N N . ILE A 1 121 ? 27.639 7.715 -34.213 1.00 72.25 121 ILE A N 1
ATOM 985 C CA . ILE A 1 121 ? 27.018 8.035 -35.504 1.00 72.25 121 ILE A CA 1
ATOM 986 C C . ILE A 1 121 ? 27.526 9.388 -36.030 1.00 72.25 121 ILE A C 1
ATOM 988 O O . ILE A 1 121 ? 27.870 9.504 -37.207 1.00 72.25 121 ILE A O 1
ATOM 992 N N . LYS A 1 122 ? 27.634 10.414 -35.173 1.00 81.25 122 LYS A N 1
ATOM 993 C CA . LYS A 1 122 ? 28.188 11.732 -35.542 1.00 81.25 122 LYS A CA 1
ATOM 994 C C . LYS A 1 122 ? 29.663 11.646 -35.938 1.00 81.25 122 LYS A C 1
ATOM 996 O O . LYS A 1 122 ? 30.068 12.293 -36.906 1.00 81.25 122 LYS A O 1
ATOM 1001 N N . ALA A 1 123 ? 30.462 10.856 -35.223 1.00 78.25 123 ALA A N 1
ATOM 1002 C CA . ALA A 1 123 ? 31.866 10.629 -35.552 1.00 78.25 123 ALA A CA 1
ATOM 1003 C C . ALA A 1 123 ? 32.010 9.935 -36.913 1.00 78.25 123 ALA A C 1
ATOM 1005 O O . ALA A 1 123 ? 32.811 10.375 -37.737 1.00 78.25 123 ALA A O 1
ATOM 1006 N N . ALA A 1 124 ? 31.180 8.927 -37.188 1.00 70.25 124 ALA A N 1
ATOM 1007 C CA . ALA A 1 124 ? 31.138 8.245 -38.478 1.00 70.25 124 ALA A CA 1
ATOM 1008 C C . ALA A 1 124 ? 30.740 9.176 -39.616 1.00 70.25 124 ALA A C 1
ATOM 1010 O O . ALA A 1 124 ? 31.424 9.237 -40.634 1.00 70.25 124 ALA A O 1
ATOM 1011 N N . LYS A 1 125 ? 29.676 9.956 -39.405 1.00 78.06 125 LYS A N 1
ATOM 1012 C CA . LYS A 1 125 ? 29.213 10.983 -40.336 1.00 78.06 125 LYS A CA 1
ATOM 1013 C C . LYS A 1 125 ? 30.345 11.958 -40.690 1.00 78.06 125 LYS A C 1
ATOM 1015 O O . LYS A 1 125 ? 30.569 12.254 -41.861 1.00 78.06 125 LYS A O 1
ATOM 1020 N N . LYS A 1 126 ? 31.102 12.428 -39.688 1.00 80.69 126 LYS A N 1
ATOM 1021 C CA . LYS A 1 126 ? 32.276 13.299 -39.886 1.00 80.69 126 LYS A CA 1
ATOM 1022 C C . LYS A 1 126 ? 33.422 12.579 -40.604 1.00 80.69 126 LYS A C 1
ATOM 1024 O O . LYS A 1 126 ? 34.090 13.202 -41.421 1.00 80.69 126 LYS A O 1
ATOM 1029 N N . GLY A 1 127 ? 33.653 11.302 -40.298 1.00 69.19 127 GLY A N 1
ATOM 1030 C CA . GLY A 1 127 ? 34.644 10.461 -40.970 1.00 69.19 127 GLY A CA 1
ATOM 1031 C C . GLY A 1 127 ? 34.334 10.309 -42.455 1.00 69.19 127 GLY A C 1
ATOM 1032 O O . GLY A 1 127 ? 35.174 10.625 -43.283 1.00 69.19 127 GLY A O 1
ATOM 1033 N N . ILE A 1 128 ? 33.100 9.952 -42.803 1.00 65.81 128 ILE A N 1
ATOM 1034 C CA . ILE A 1 128 ? 32.665 9.791 -44.195 1.00 65.81 128 ILE A CA 1
ATOM 1035 C C . ILE A 1 128 ? 32.786 11.100 -44.980 1.00 65.81 128 ILE A C 1
ATOM 1037 O O . ILE A 1 128 ? 33.298 11.070 -46.091 1.00 65.81 128 ILE A O 1
ATOM 1041 N N . LYS A 1 129 ? 32.458 12.260 -44.392 1.00 69.00 129 LYS A N 1
ATOM 1042 C CA . LYS A 1 129 ? 32.721 13.566 -45.034 1.00 69.00 129 LYS A CA 1
ATOM 1043 C C . LYS A 1 129 ? 34.191 13.831 -45.359 1.00 69.00 129 LYS A C 1
ATOM 1045 O O . LYS A 1 129 ? 34.479 14.563 -46.293 1.00 69.00 129 LYS A O 1
ATOM 1050 N N . LYS A 1 130 ? 35.116 13.296 -44.559 1.00 68.00 130 LYS A N 1
ATOM 1051 C CA . LYS A 1 130 ? 36.562 13.420 -44.802 1.00 68.00 130 LYS A CA 1
ATOM 1052 C C . LYS A 1 130 ? 37.087 12.388 -45.797 1.00 68.00 130 LYS A C 1
ATOM 1054 O O . LYS A 1 130 ? 38.192 12.544 -46.297 1.00 68.00 130 LYS A O 1
ATOM 1059 N N . VAL A 1 131 ? 36.339 11.310 -46.021 1.00 56.75 131 VAL A N 1
ATOM 1060 C CA . VAL A 1 131 ? 36.750 10.181 -46.860 1.00 56.75 131 VAL A CA 1
ATOM 1061 C C . VAL A 1 131 ? 36.010 10.184 -48.202 1.00 56.75 131 VAL A C 1
ATOM 1063 O O . VAL A 1 131 ? 36.518 9.647 -49.167 1.00 56.75 131 VAL A O 1
ATOM 1066 N N . SER A 1 132 ? 34.924 10.944 -48.376 1.00 49.12 132 SER A N 1
ATOM 1067 C CA . SER A 1 132 ? 34.432 11.300 -49.720 1.00 49.12 132 SER A CA 1
ATOM 1068 C C . SER A 1 132 ? 35.475 12.056 -50.566 1.00 49.12 132 SER A C 1
ATOM 1070 O O . SER A 1 132 ? 35.254 12.279 -51.749 1.00 49.12 132 SER A O 1
ATOM 1072 N N . THR A 1 133 ? 36.613 12.427 -49.968 1.00 50.28 133 THR A N 1
ATOM 1073 C CA . THR A 1 133 ? 37.808 12.980 -50.614 1.00 50.28 133 THR A CA 1
ATOM 1074 C C . THR A 1 133 ? 38.994 11.994 -50.750 1.00 50.28 133 THR A C 1
ATOM 1076 O O . THR A 1 133 ? 40.028 12.407 -51.261 1.00 50.28 133 THR A O 1
ATOM 1079 N N . ALA A 1 134 ? 38.901 10.718 -50.321 1.00 44.69 134 ALA A N 1
ATOM 1080 C CA . ALA A 1 134 ? 39.979 9.707 -50.425 1.00 44.69 134 ALA A CA 1
ATOM 1081 C C . ALA A 1 134 ? 39.473 8.232 -50.424 1.00 44.69 134 ALA A C 1
ATOM 1083 O O . ALA A 1 134 ? 38.446 7.912 -49.846 1.00 44.69 134 ALA A O 1
ATOM 1084 N N . VAL A 1 135 ? 40.217 7.283 -51.010 1.00 47.88 135 VAL A N 1
ATOM 1085 C CA . VAL A 1 135 ? 39.805 5.867 -51.240 1.00 47.88 135 VAL A CA 1
ATOM 1086 C C . VAL A 1 135 ? 39.565 5.017 -49.958 1.00 47.88 135 VAL A C 1
ATOM 1088 O O . VAL A 1 135 ? 38.974 3.941 -50.030 1.00 47.88 135 VAL A O 1
ATOM 1091 N N . ASP A 1 136 ? 39.894 5.502 -48.756 1.00 55.78 136 ASP A N 1
ATOM 1092 C CA . ASP A 1 136 ? 39.838 4.756 -47.473 1.00 55.78 136 ASP A CA 1
ATOM 1093 C C . ASP A 1 136 ? 38.429 4.533 -46.855 1.00 55.78 136 ASP A C 1
ATOM 1095 O O . ASP A 1 136 ? 38.262 4.281 -45.651 1.00 55.78 136 ASP A O 1
ATOM 1099 N N . THR A 1 137 ? 37.370 4.600 -47.665 1.00 52.09 137 THR A N 1
ATOM 1100 C CA . THR A 1 137 ? 35.960 4.535 -47.223 1.00 52.09 137 THR A CA 1
ATOM 1101 C C . THR A 1 137 ? 35.625 3.216 -46.512 1.00 52.09 137 THR A C 1
ATOM 1103 O O . THR A 1 137 ? 34.901 3.206 -45.511 1.00 52.09 137 THR A O 1
ATOM 1106 N N . ALA A 1 138 ? 36.213 2.102 -46.958 1.00 50.81 138 ALA A N 1
ATOM 1107 C CA . ALA A 1 138 ? 35.926 0.767 -46.433 1.00 50.81 138 ALA A CA 1
ATOM 1108 C C . ALA A 1 138 ? 36.403 0.564 -44.980 1.00 50.81 138 ALA A C 1
ATOM 1110 O O . ALA A 1 138 ? 35.661 0.030 -44.153 1.00 50.81 138 ALA A O 1
ATOM 1111 N N . ALA A 1 139 ? 37.604 1.034 -44.623 1.00 55.72 139 ALA A N 1
ATOM 1112 C CA . ALA A 1 139 ? 38.150 0.869 -43.270 1.00 55.72 139 ALA A CA 1
ATOM 1113 C C . ALA A 1 139 ? 37.345 1.659 -42.220 1.00 55.72 139 ALA A C 1
ATOM 1115 O O . ALA A 1 139 ? 37.118 1.187 -41.100 1.00 55.72 139 ALA A O 1
ATOM 1116 N N . THR A 1 140 ? 36.861 2.844 -42.600 1.00 54.28 140 THR A N 1
ATOM 1117 C CA . THR A 1 140 ? 36.026 3.701 -41.744 1.00 54.28 140 THR A CA 1
ATOM 1118 C C . THR A 1 140 ? 34.661 3.061 -41.472 1.00 54.28 140 THR A C 1
ATOM 1120 O O . THR A 1 140 ? 34.211 3.033 -40.324 1.00 54.28 140 THR A O 1
ATOM 1123 N N . LEU A 1 141 ? 34.034 2.470 -42.495 1.00 52.56 141 LEU A N 1
ATOM 1124 C CA . LEU A 1 141 ? 32.765 1.741 -42.372 1.00 52.56 141 LEU A CA 1
ATOM 1125 C C . LEU A 1 141 ? 32.879 0.466 -41.520 1.00 52.56 141 LEU A C 1
ATOM 1127 O O . LEU A 1 141 ? 32.010 0.200 -40.685 1.00 52.56 141 LEU A O 1
ATOM 1131 N N . VAL A 1 142 ? 33.966 -0.299 -41.657 1.00 53.03 142 VAL A N 1
ATOM 1132 C CA . VAL A 1 142 ? 34.208 -1.498 -40.831 1.00 53.03 142 VAL A CA 1
ATOM 1133 C C . VAL A 1 142 ? 34.396 -1.128 -39.357 1.00 53.03 142 VAL A C 1
ATOM 1135 O O . VAL A 1 142 ? 33.840 -1.785 -38.472 1.00 53.03 142 VAL A O 1
ATOM 1138 N N . ASN A 1 143 ? 35.140 -0.057 -39.067 1.00 57.25 143 ASN A N 1
ATOM 1139 C CA . ASN A 1 143 ? 35.326 0.414 -37.693 1.00 57.25 143 ASN A CA 1
ATOM 1140 C C . ASN A 1 143 ? 34.026 0.953 -37.085 1.00 57.25 143 ASN A C 1
ATOM 1142 O O . ASN A 1 143 ? 33.742 0.661 -35.924 1.00 57.25 143 ASN A O 1
ATOM 1146 N N . LEU A 1 144 ? 33.198 1.650 -37.869 1.00 54.03 144 LEU A N 1
ATOM 1147 C CA . LEU A 1 144 ? 31.864 2.074 -37.442 1.00 54.03 144 LEU A CA 1
ATOM 1148 C C . LEU A 1 144 ? 30.978 0.877 -37.078 1.00 54.03 144 LEU A C 1
ATOM 1150 O O . LEU A 1 144 ? 30.384 0.845 -36.003 1.00 54.03 144 LEU A O 1
ATOM 1154 N N . THR A 1 145 ? 30.926 -0.123 -37.956 1.00 50.22 145 THR A N 1
ATOM 1155 C CA . THR A 1 145 ? 30.122 -1.334 -37.751 1.00 50.22 145 THR A CA 1
ATOM 1156 C C . THR A 1 145 ? 30.555 -2.066 -36.481 1.00 50.22 145 THR A C 1
ATOM 1158 O O . THR A 1 145 ? 29.715 -2.491 -35.685 1.00 50.22 145 THR A O 1
ATOM 1161 N N . ARG A 1 146 ? 31.867 -2.152 -36.222 1.00 57.19 146 ARG A N 1
ATOM 1162 C CA . ARG A 1 146 ? 32.412 -2.741 -34.987 1.00 57.19 146 ARG A CA 1
ATOM 1163 C C . ARG A 1 146 ? 32.027 -1.958 -33.732 1.00 57.19 146 ARG A C 1
ATOM 1165 O O . ARG A 1 146 ? 31.672 -2.590 -32.737 1.00 57.19 146 ARG A O 1
ATOM 1172 N N . SER A 1 147 ? 32.098 -0.629 -33.756 1.00 52.75 147 SER A N 1
ATOM 1173 C CA . SER A 1 147 ? 31.738 0.207 -32.602 1.00 52.75 147 SER A CA 1
ATOM 1174 C C . SER A 1 147 ? 30.240 0.126 -32.295 1.00 52.75 147 SER A C 1
ATOM 1176 O O . SER A 1 147 ? 29.867 -0.214 -31.171 1.00 52.75 147 SER A O 1
ATOM 1178 N N . LEU A 1 148 ? 29.388 0.227 -33.322 1.00 50.53 148 LEU A N 1
ATOM 1179 C CA . LEU A 1 148 ? 27.938 0.068 -33.176 1.00 50.53 148 LEU A CA 1
ATOM 1180 C C . LEU A 1 148 ? 27.556 -1.335 -32.691 1.00 50.53 148 LEU A C 1
ATOM 1182 O O . LEU A 1 148 ? 26.697 -1.474 -31.821 1.00 50.53 148 LEU A O 1
ATOM 1186 N N . THR A 1 149 ? 28.239 -2.377 -33.175 1.00 48.94 149 THR A N 1
ATOM 1187 C CA . THR A 1 149 ? 28.043 -3.753 -32.689 1.00 48.94 149 THR A CA 1
ATOM 1188 C C . THR A 1 149 ? 28.418 -3.882 -31.214 1.00 48.94 149 THR A C 1
ATOM 1190 O O . THR A 1 149 ? 27.681 -4.499 -30.445 1.00 48.94 149 THR A O 1
ATOM 1193 N N . LYS A 1 150 ? 29.531 -3.277 -30.778 1.00 56.62 150 LYS A N 1
ATOM 1194 C CA . LYS A 1 150 ? 29.923 -3.261 -29.359 1.00 56.62 150 LYS A CA 1
ATOM 1195 C C . LYS A 1 150 ? 28.915 -2.501 -28.499 1.00 56.62 150 LYS A C 1
ATOM 1197 O O . LYS A 1 150 ? 28.579 -2.982 -27.415 1.00 56.62 150 LYS A O 1
ATOM 1202 N N . LEU A 1 151 ? 28.397 -1.365 -28.968 1.00 49.22 151 LEU A N 1
ATOM 1203 C CA . LEU A 1 151 ? 27.353 -0.618 -28.264 1.00 49.22 151 LEU A CA 1
ATOM 1204 C C . LEU A 1 151 ? 26.047 -1.410 -28.163 1.00 49.22 151 LEU A C 1
ATOM 1206 O O . LEU A 1 151 ? 25.470 -1.472 -27.079 1.00 49.22 151 LEU A O 1
ATOM 1210 N N . ALA A 1 152 ? 25.610 -2.074 -29.234 1.00 47.00 152 ALA A N 1
ATOM 1211 C CA . ALA A 1 152 ? 24.407 -2.903 -29.207 1.00 47.00 152 ALA A CA 1
ATOM 1212 C C . ALA A 1 152 ? 24.571 -4.142 -28.320 1.00 47.00 152 ALA A C 1
ATOM 1214 O O . ALA A 1 152 ? 23.677 -4.458 -27.542 1.00 47.00 152 ALA A O 1
ATOM 1215 N N . GLN A 1 153 ? 25.732 -4.805 -28.345 1.00 50.94 153 GLN A N 1
ATOM 1216 C CA . GLN A 1 153 ? 26.035 -5.896 -27.412 1.00 50.94 153 GLN A CA 1
ATOM 1217 C C . GLN A 1 153 ? 26.058 -5.414 -25.957 1.00 50.94 153 GLN A C 1
ATOM 1219 O O . GLN A 1 153 ? 25.605 -6.132 -25.066 1.00 50.94 153 GLN A O 1
ATOM 1224 N N . THR A 1 154 ? 26.557 -4.202 -25.710 1.00 48.44 154 THR A N 1
ATOM 1225 C CA . THR A 1 154 ? 26.557 -3.585 -24.376 1.00 48.44 154 THR A CA 1
ATOM 1226 C C . THR A 1 154 ? 25.132 -3.252 -23.930 1.00 48.44 154 THR A C 1
ATOM 1228 O O . THR A 1 154 ? 24.759 -3.600 -22.814 1.00 48.44 154 THR A O 1
ATOM 1231 N N . GLY A 1 155 ? 24.303 -2.678 -24.807 1.00 43.50 155 GLY A N 1
ATOM 1232 C CA . GLY A 1 155 ? 22.883 -2.416 -24.542 1.00 43.50 155 GLY A CA 1
ATOM 1233 C C . GLY A 1 155 ? 22.061 -3.693 -24.325 1.00 43.50 155 GLY A C 1
ATOM 1234 O O . GLY A 1 155 ? 21.243 -3.757 -23.410 1.00 43.50 155 GLY A O 1
ATOM 1235 N N . TYR A 1 156 ? 22.327 -4.753 -25.091 1.00 43.28 156 TYR A N 1
ATOM 1236 C CA . TYR A 1 156 ? 21.697 -6.068 -24.931 1.00 43.28 156 TYR A CA 1
ATOM 1237 C C . TYR A 1 156 ? 22.076 -6.743 -23.605 1.00 43.28 156 TYR A C 1
ATOM 1239 O O . TYR A 1 156 ? 21.225 -7.269 -22.891 1.00 43.28 156 TYR A O 1
ATOM 1247 N N . LYS A 1 157 ? 23.358 -6.708 -23.229 1.00 46.91 157 LYS A N 1
ATOM 1248 C CA . LYS A 1 157 ? 23.808 -7.266 -21.946 1.00 46.91 157 LYS A CA 1
ATOM 1249 C C . LYS A 1 157 ? 23.305 -6.442 -20.760 1.00 46.91 157 LYS A C 1
ATOM 1251 O O . LYS A 1 157 ? 22.942 -7.030 -19.749 1.00 46.91 157 LYS A O 1
ATOM 1256 N N . ALA A 1 158 ? 23.231 -5.117 -20.888 1.00 42.75 158 ALA A N 1
ATOM 1257 C CA . ALA A 1 158 ? 22.678 -4.238 -19.858 1.00 42.75 158 ALA A CA 1
ATOM 1258 C C . ALA A 1 158 ? 21.160 -4.419 -19.678 1.00 42.75 158 ALA A C 1
ATOM 1260 O O . ALA A 1 158 ? 20.685 -4.417 -18.549 1.00 42.75 158 ALA A O 1
ATOM 1261 N N . SER A 1 159 ? 20.410 -4.643 -20.762 1.00 39.59 159 SER A N 1
ATOM 1262 C CA . SER A 1 159 ? 18.959 -4.891 -20.700 1.00 39.59 159 SER A CA 1
ATOM 1263 C C . SER A 1 159 ? 18.589 -6.272 -20.146 1.00 39.59 159 SER A C 1
ATOM 1265 O O . SER A 1 159 ? 17.493 -6.430 -19.613 1.00 39.59 159 SER A O 1
ATOM 1267 N N . LYS A 1 160 ? 19.491 -7.263 -20.221 1.00 38.78 160 LYS A N 1
ATOM 1268 C CA . LYS A 1 160 ? 19.276 -8.620 -19.678 1.00 38.78 160 LYS A CA 1
ATOM 1269 C C . LYS A 1 160 ? 19.947 -8.908 -18.331 1.00 38.78 160 LYS A C 1
ATOM 1271 O O . LYS A 1 160 ? 19.681 -9.959 -17.753 1.00 38.78 160 LYS A O 1
ATOM 1276 N N . ALA A 1 161 ? 20.820 -8.038 -17.827 1.00 37.00 161 ALA A N 1
ATOM 1277 C CA . ALA A 1 161 ? 21.527 -8.271 -16.570 1.00 37.00 161 ALA A CA 1
ATOM 1278 C C . ALA A 1 161 ? 20.836 -7.577 -15.385 1.00 37.00 161 ALA A C 1
ATOM 1280 O O . ALA A 1 161 ? 20.556 -6.381 -15.422 1.00 37.00 161 ALA A O 1
ATOM 1281 N N . SER A 1 162 ? 20.644 -8.311 -14.288 1.00 39.19 162 SER A N 1
ATOM 1282 C CA . SER A 1 162 ? 20.353 -7.765 -12.958 1.00 39.19 162 SER A CA 1
ATOM 1283 C C . SER A 1 162 ? 21.260 -8.435 -11.911 1.00 39.19 162 SER A C 1
ATOM 1285 O O . SER A 1 162 ? 21.710 -9.567 -12.094 1.00 39.19 162 SER A O 1
ATOM 1287 N N . GLY A 1 163 ? 21.601 -7.717 -10.834 1.00 50.06 163 GLY A N 1
ATOM 1288 C CA . GLY A 1 163 ? 22.409 -8.249 -9.723 1.00 50.06 163 GLY A CA 1
ATOM 1289 C C . GLY A 1 163 ? 23.868 -8.600 -10.075 1.00 50.06 163 GLY A C 1
ATOM 1290 O O . GLY A 1 163 ? 24.527 -7.901 -10.848 1.00 50.06 163 GLY A O 1
ATOM 1291 N N . ASP A 1 164 ? 24.395 -9.684 -9.495 1.00 43.88 164 ASP A N 1
ATOM 1292 C CA . ASP A 1 164 ? 25.809 -10.098 -9.606 1.00 43.88 164 ASP A CA 1
ATOM 1293 C C . ASP A 1 164 ? 26.252 -10.495 -11.025 1.00 43.88 164 ASP A C 1
ATOM 1295 O O . ASP A 1 164 ? 27.442 -10.426 -11.356 1.00 43.88 164 ASP A O 1
ATOM 1299 N N . ALA A 1 165 ? 25.304 -10.810 -11.913 1.00 44.66 165 ALA A N 1
ATOM 1300 C CA . ALA A 1 165 ? 25.573 -11.011 -13.336 1.00 44.66 165 ALA A CA 1
ATOM 1301 C C . ALA A 1 165 ? 26.163 -9.747 -13.992 1.00 44.66 165 ALA A C 1
ATOM 1303 O O . ALA A 1 165 ? 27.052 -9.840 -14.839 1.00 44.66 165 ALA A O 1
ATOM 1304 N N . LEU A 1 166 ? 25.746 -8.559 -13.541 1.00 42.78 166 LEU A N 1
ATOM 1305 C CA . LEU A 1 166 ? 26.203 -7.262 -14.053 1.00 42.78 166 LEU A CA 1
ATOM 1306 C C . LEU A 1 166 ? 27.662 -6.972 -13.643 1.00 42.78 166 LEU A C 1
ATOM 1308 O O . LEU A 1 166 ? 28.455 -6.470 -14.441 1.00 42.78 166 LEU A O 1
ATOM 1312 N N . LYS A 1 167 ? 28.057 -7.384 -12.427 1.00 44.88 167 LYS A N 1
ATOM 1313 C CA . LYS A 1 167 ? 29.451 -7.316 -11.946 1.00 44.88 167 LYS A CA 1
ATOM 1314 C C . LYS A 1 167 ? 30.377 -8.274 -12.699 1.00 44.88 167 LYS A C 1
ATOM 1316 O O . LYS A 1 167 ? 31.511 -7.906 -13.002 1.00 44.88 167 LYS A O 1
ATOM 1321 N N . LYS A 1 168 ? 29.908 -9.485 -13.016 1.00 47.84 168 LYS A N 1
ATOM 1322 C CA . LYS A 1 168 ? 30.693 -10.497 -13.744 1.00 47.84 168 LYS A CA 1
ATOM 1323 C C . LYS A 1 168 ? 30.911 -10.104 -15.211 1.00 47.84 168 LYS A C 1
ATOM 1325 O O . LYS A 1 168 ? 32.041 -10.144 -15.689 1.00 47.84 168 LYS A O 1
ATOM 1330 N N . ILE A 1 169 ? 29.874 -9.586 -15.874 1.00 43.81 169 ILE A N 1
ATOM 1331 C CA . ILE A 1 169 ? 29.946 -9.086 -17.259 1.00 43.81 169 ILE A CA 1
ATOM 1332 C C . ILE A 1 169 ? 30.951 -7.928 -17.401 1.00 43.81 169 ILE A C 1
ATOM 1334 O O . ILE A 1 169 ? 31.716 -7.907 -18.365 1.00 43.81 169 ILE A O 1
ATOM 1338 N N . ASN A 1 170 ? 31.020 -7.011 -16.427 1.00 43.16 170 ASN A N 1
ATOM 1339 C CA . ASN A 1 170 ? 32.027 -5.939 -16.412 1.00 43.16 170 ASN A CA 1
ATOM 1340 C C . ASN A 1 170 ? 33.471 -6.456 -16.283 1.00 43.16 170 ASN A C 1
ATOM 1342 O O . ASN A 1 170 ? 34.394 -5.797 -16.753 1.00 43.16 170 ASN A O 1
ATOM 1346 N N . LYS A 1 171 ? 33.680 -7.622 -15.661 1.00 45.88 171 LYS A N 1
ATOM 1347 C CA . LYS A 1 171 ? 35.007 -8.225 -15.456 1.00 45.88 171 LYS A CA 1
ATOM 1348 C C . LYS A 1 171 ? 35.484 -9.010 -16.686 1.00 45.88 171 LYS A C 1
ATOM 1350 O O . LYS A 1 171 ? 36.675 -8.991 -16.996 1.00 45.88 171 LYS A O 1
ATOM 1355 N N . ASP A 1 172 ? 34.557 -9.642 -17.407 1.00 44.25 172 ASP A N 1
ATOM 1356 C CA . ASP A 1 172 ? 34.843 -10.423 -18.621 1.00 44.25 172 ASP A CA 1
ATOM 1357 C C . ASP A 1 172 ? 35.039 -9.531 -19.867 1.00 44.25 172 ASP A C 1
ATOM 1359 O O . ASP A 1 172 ? 35.843 -9.849 -20.749 1.00 44.25 172 ASP A O 1
ATOM 1363 N N . LEU A 1 173 ? 34.398 -8.353 -19.906 1.00 41.12 173 LEU A N 1
ATOM 1364 C CA . LEU A 1 173 ? 34.559 -7.336 -20.960 1.00 41.12 173 LEU A CA 1
ATOM 1365 C C . LEU A 1 173 ? 36.009 -6.860 -21.145 1.00 41.12 173 LEU A C 1
ATOM 1367 O O . LEU A 1 173 ? 36.396 -6.477 -22.248 1.00 41.12 173 LEU A O 1
ATOM 1371 N N . THR A 1 174 ? 36.827 -6.911 -20.098 1.00 38.12 174 THR A N 1
ATOM 1372 C CA . THR A 1 174 ? 38.218 -6.442 -20.144 1.00 38.12 174 THR A CA 1
ATOM 1373 C C . THR A 1 174 ? 39.179 -7.496 -20.704 1.00 38.12 174 THR A C 1
ATOM 1375 O O . THR A 1 174 ? 40.257 -7.142 -21.179 1.00 38.12 174 THR A O 1
ATOM 1378 N N . LYS A 1 175 ? 38.813 -8.788 -20.675 1.00 37.25 175 LYS A N 1
ATOM 1379 C CA . LYS A 1 175 ? 39.713 -9.896 -21.048 1.00 37.25 175 LYS A CA 1
ATOM 1380 C C . LYS A 1 175 ? 39.513 -10.417 -22.474 1.00 37.25 175 LYS A C 1
ATOM 1382 O O . LYS A 1 175 ? 40.502 -10.734 -23.131 1.00 37.25 175 LYS A O 1
ATOM 1387 N N . ASP A 1 176 ? 38.289 -10.432 -22.996 1.00 38.59 176 ASP A N 1
ATOM 1388 C CA . ASP A 1 176 ? 38.001 -11.088 -24.287 1.00 38.59 176 ASP A CA 1
ATOM 1389 C C . ASP A 1 176 ? 38.149 -10.191 -25.531 1.00 38.59 176 ASP A C 1
ATOM 1391 O O . ASP A 1 176 ? 38.206 -10.681 -26.661 1.00 38.59 176 ASP A O 1
ATOM 1395 N N . VAL A 1 177 ? 38.295 -8.874 -25.358 1.00 36.88 177 VAL A N 1
ATOM 1396 C CA . VAL A 1 177 ? 38.296 -7.906 -26.475 1.00 36.88 177 VAL A CA 1
ATOM 1397 C C . VAL A 1 177 ? 39.576 -7.954 -27.325 1.00 36.88 177 VAL A C 1
ATOM 1399 O O . VAL A 1 177 ? 39.567 -7.481 -28.458 1.00 36.88 177 VAL A O 1
ATOM 1402 N N . LYS A 1 178 ? 40.670 -8.562 -26.849 1.00 31.80 178 LYS A N 1
ATOM 1403 C CA . LYS A 1 178 ? 41.932 -8.621 -27.613 1.00 31.80 178 LYS A CA 1
ATOM 1404 C C . LYS A 1 178 ? 42.098 -9.850 -28.515 1.00 31.80 178 LYS A C 1
ATOM 1406 O O . LYS A 1 178 ? 42.920 -9.781 -29.422 1.00 31.80 178 LYS A O 1
ATOM 1411 N N . LYS A 1 179 ? 41.365 -10.958 -28.308 1.00 33.72 179 LYS A N 1
ATOM 1412 C CA . LYS A 1 179 ? 41.745 -12.261 -28.910 1.00 33.72 179 LYS A CA 1
ATOM 1413 C C . LYS A 1 179 ? 40.750 -12.884 -29.903 1.00 33.72 179 LYS A C 1
ATOM 1415 O O . LYS A 1 179 ? 41.118 -13.842 -30.568 1.00 33.72 179 LYS A O 1
ATOM 1420 N N . LYS A 1 180 ? 39.526 -12.360 -30.058 1.00 37.16 180 LYS A N 1
ATOM 1421 C CA . LYS A 1 180 ? 38.466 -12.994 -30.883 1.00 37.16 180 LYS A CA 1
ATOM 1422 C C . LYS A 1 180 ? 37.771 -12.043 -31.873 1.00 37.16 180 LYS A C 1
ATOM 1424 O O . LYS A 1 180 ? 36.552 -12.044 -31.986 1.00 37.16 180 LYS A O 1
ATOM 1429 N N . ILE A 1 181 ? 38.529 -11.188 -32.565 1.00 40.25 181 ILE A N 1
ATOM 1430 C CA . ILE A 1 181 ? 37.962 -10.166 -33.477 1.00 40.25 181 ILE A CA 1
ATOM 1431 C C . ILE A 1 181 ? 38.070 -10.535 -34.968 1.00 40.25 181 ILE A C 1
ATOM 1433 O O . ILE A 1 181 ? 37.488 -9.835 -35.794 1.00 40.25 181 ILE A O 1
ATOM 1437 N N . ARG A 1 182 ? 38.758 -11.623 -35.346 1.00 36.88 182 ARG A N 1
ATOM 1438 C CA . ARG A 1 182 ? 39.028 -11.872 -36.771 1.00 36.88 182 ARG A CA 1
ATOM 1439 C C . ARG A 1 182 ? 37.951 -12.663 -37.516 1.00 36.88 182 ARG A C 1
ATOM 1441 O O . ARG A 1 182 ? 37.453 -12.126 -38.492 1.00 36.88 182 ARG A O 1
ATOM 1448 N N . ASP A 1 183 ? 37.478 -13.811 -37.030 1.00 35.91 183 ASP A N 1
ATOM 1449 C CA . ASP A 1 183 ? 36.694 -14.702 -37.901 1.00 35.91 183 ASP A CA 1
ATOM 1450 C C . ASP A 1 183 ? 35.428 -15.251 -37.206 1.00 35.91 183 ASP A C 1
ATOM 1452 O O . ASP A 1 183 ? 35.510 -15.890 -36.160 1.00 35.91 183 ASP A O 1
ATOM 1456 N N . GLY A 1 184 ? 34.238 -14.986 -37.769 1.00 37.09 184 GLY A N 1
ATOM 1457 C CA . GLY A 1 184 ? 33.024 -15.792 -37.518 1.00 37.09 184 GLY A CA 1
ATOM 1458 C C . GLY A 1 184 ? 31.813 -15.145 -36.820 1.00 37.09 184 GLY A C 1
ATOM 1459 O O . GLY A 1 184 ? 30.744 -15.753 -36.789 1.00 37.09 184 GLY A O 1
ATOM 1460 N N . HIS A 1 185 ? 31.896 -13.923 -36.283 1.00 42.00 185 HIS A N 1
ATOM 1461 C CA . HIS A 1 185 ? 30.788 -13.385 -35.469 1.00 42.00 185 HIS A CA 1
ATOM 1462 C C . HIS A 1 185 ? 29.676 -12.645 -36.226 1.00 42.00 185 HIS A C 1
ATOM 1464 O O . HIS A 1 185 ? 28.645 -12.395 -35.609 1.00 42.00 185 HIS A O 1
ATOM 1470 N N . ILE A 1 186 ? 29.811 -12.345 -37.525 1.00 42.22 186 ILE A N 1
ATOM 1471 C CA . ILE A 1 186 ? 28.694 -11.757 -38.292 1.00 42.22 186 ILE A CA 1
ATOM 1472 C C . ILE A 1 186 ? 27.536 -12.758 -38.370 1.00 42.22 186 ILE A C 1
ATOM 1474 O O . ILE A 1 186 ? 26.418 -12.387 -38.043 1.00 42.22 186 ILE A O 1
ATOM 1478 N N . ASP A 1 187 ? 27.796 -14.039 -38.644 1.00 40.19 187 ASP A N 1
ATOM 1479 C CA . ASP A 1 187 ? 26.749 -15.071 -38.713 1.00 40.19 187 ASP A CA 1
ATOM 1480 C C . ASP A 1 187 ? 26.220 -15.517 -37.342 1.00 40.19 187 ASP A C 1
ATOM 1482 O O . ASP A 1 187 ? 25.030 -15.802 -37.198 1.00 40.19 187 ASP A O 1
ATOM 1486 N N . ALA A 1 188 ? 27.061 -15.532 -36.303 1.00 38.31 188 ALA A N 1
ATOM 1487 C CA . ALA A 1 188 ? 26.614 -15.806 -34.934 1.00 38.31 188 ALA A CA 1
ATOM 1488 C C . ALA A 1 188 ? 25.781 -14.645 -34.358 1.00 38.31 188 ALA A C 1
ATOM 1490 O O . ALA A 1 188 ? 24.778 -14.882 -33.686 1.00 38.31 188 ALA A O 1
ATOM 1491 N N . ALA A 1 189 ? 26.149 -13.395 -34.667 1.00 37.06 189 ALA A N 1
ATOM 1492 C CA . ALA A 1 189 ? 25.326 -12.227 -34.375 1.00 37.06 189 ALA A CA 1
ATOM 1493 C C . ALA A 1 189 ? 24.026 -12.283 -35.186 1.00 37.06 189 ALA A C 1
ATOM 1495 O O . ALA A 1 189 ? 22.956 -12.182 -34.605 1.00 37.06 189 ALA A O 1
ATOM 1496 N N . ARG A 1 190 ? 24.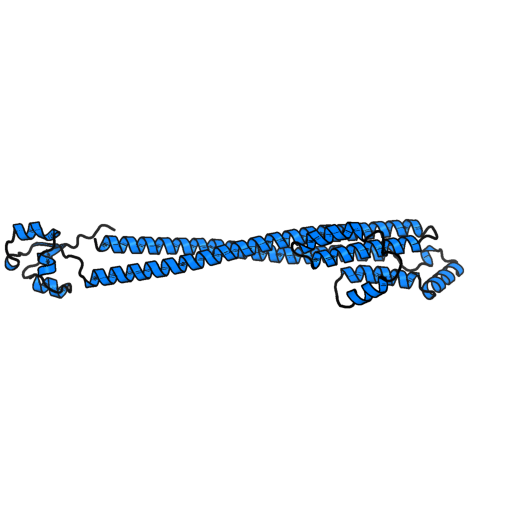079 -12.569 -36.492 1.00 36.81 190 ARG A N 1
ATOM 1497 C CA . ARG A 1 190 ? 22.898 -12.734 -37.356 1.00 36.81 190 ARG A CA 1
ATOM 1498 C C . ARG A 1 190 ? 21.924 -13.776 -36.786 1.00 36.81 190 ARG A C 1
ATOM 1500 O O . ARG A 1 190 ? 20.751 -13.464 -36.619 1.00 36.81 190 ARG A O 1
ATOM 1507 N N . LYS A 1 191 ? 22.399 -14.957 -36.367 1.00 41.50 191 LYS A N 1
ATOM 1508 C CA . LYS A 1 191 ? 21.565 -16.012 -35.748 1.00 41.50 191 LYS A CA 1
ATOM 1509 C C . LYS A 1 191 ? 21.016 -15.651 -34.360 1.00 41.50 191 LYS A C 1
ATOM 1511 O O . LYS A 1 191 ? 19.905 -16.057 -34.039 1.00 41.50 191 LYS A O 1
ATOM 1516 N N . MET A 1 192 ? 21.742 -14.881 -33.545 1.00 37.38 192 MET A N 1
ATOM 1517 C CA . MET A 1 192 ? 21.249 -14.410 -32.237 1.00 37.38 192 MET A CA 1
ATOM 1518 C C . MET A 1 192 ? 20.270 -13.225 -32.338 1.00 37.38 192 MET A C 1
ATOM 1520 O O .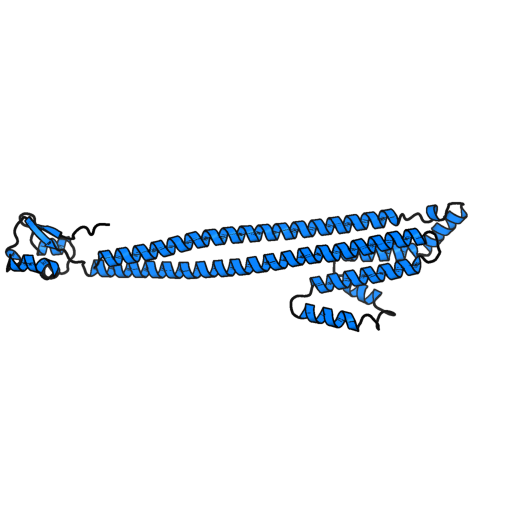 MET A 1 192 ? 19.549 -12.957 -31.379 1.00 37.38 192 MET A O 1
ATOM 1524 N N . LEU A 1 193 ? 20.240 -12.518 -33.474 1.00 38.31 193 LEU A N 1
ATOM 1525 C CA . LEU A 1 193 ? 19.519 -11.252 -33.658 1.00 38.31 193 LEU A CA 1
ATOM 1526 C C . LEU A 1 193 ? 18.210 -11.369 -34.462 1.00 38.31 193 LEU A C 1
ATOM 1528 O O . LEU A 1 193 ? 17.389 -10.460 -34.402 1.00 38.31 193 LEU A O 1
ATOM 1532 N N . VAL A 1 194 ? 17.965 -12.493 -35.145 1.00 40.53 194 VAL A N 1
ATOM 1533 C CA . VAL A 1 194 ? 16.729 -12.769 -35.920 1.00 40.53 194 VAL A CA 1
ATOM 1534 C C . VAL A 1 194 ? 15.456 -12.831 -35.045 1.00 40.53 194 VAL A C 1
ATOM 1536 O O . VAL A 1 194 ? 14.348 -12.766 -35.565 1.00 40.53 194 VAL A O 1
ATOM 1539 N N . GLY A 1 195 ? 15.586 -12.886 -33.713 1.00 40.62 195 GLY A N 1
ATOM 1540 C CA . GLY A 1 195 ? 14.453 -12.954 -32.778 1.00 40.62 195 GLY A CA 1
ATOM 1541 C C . GLY A 1 195 ? 13.952 -11.626 -32.187 1.00 40.62 195 GLY A C 1
ATOM 1542 O O . GLY A 1 195 ? 12.972 -11.653 -31.446 1.00 40.62 195 GLY A O 1
ATOM 1543 N N . LEU A 1 196 ? 14.592 -10.477 -32.446 1.00 38.38 196 LEU A N 1
ATOM 1544 C CA . LEU A 1 196 ? 14.280 -9.208 -31.762 1.00 38.38 196 LEU A CA 1
ATOM 1545 C C . LEU A 1 196 ? 13.901 -8.101 -32.760 1.00 38.38 196 LEU A C 1
ATOM 1547 O O . LEU A 1 196 ? 14.718 -7.667 -33.564 1.00 38.38 196 LEU A O 1
ATOM 1551 N N . LYS A 1 197 ? 12.656 -7.613 -32.682 1.00 42.44 197 LYS A N 1
ATOM 1552 C CA . LYS A 1 197 ? 12.116 -6.488 -33.472 1.00 42.44 197 LYS A CA 1
ATOM 1553 C C . LYS A 1 197 ? 12.427 -5.111 -32.842 1.00 42.44 197 LYS A C 1
ATOM 1555 O O . LYS A 1 197 ? 11.544 -4.263 -32.795 1.00 42.44 197 LYS A O 1
ATOM 1560 N N . ASP A 1 198 ? 13.639 -4.885 -32.329 1.00 46.81 198 ASP A N 1
ATOM 1561 C CA . ASP A 1 198 ? 13.983 -3.633 -31.621 1.00 46.81 198 ASP A CA 1
ATOM 1562 C C . ASP A 1 198 ? 14.889 -2.689 -32.433 1.00 46.81 198 ASP A C 1
ATOM 1564 O O . ASP A 1 198 ? 15.849 -3.104 -33.083 1.00 46.81 198 ASP A O 1
ATOM 1568 N N . THR A 1 199 ? 14.618 -1.386 -32.332 1.00 46.66 199 THR A N 1
ATOM 1569 C CA . THR A 1 199 ? 15.186 -0.253 -33.100 1.00 46.66 199 THR A CA 1
ATOM 1570 C C . THR A 1 199 ? 16.715 -0.117 -33.070 1.00 46.66 199 THR A C 1
ATOM 1572 O O . THR A 1 199 ? 17.314 0.407 -34.011 1.00 46.66 199 THR A O 1
ATOM 1575 N N . SER A 1 200 ? 17.391 -0.644 -32.043 1.00 41.12 200 SER A N 1
ATOM 1576 C CA . SER A 1 200 ? 18.865 -0.701 -32.004 1.00 41.12 200 SER A CA 1
ATOM 1577 C C . SER A 1 200 ? 19.460 -1.665 -33.042 1.00 41.12 200 SER A C 1
ATOM 1579 O O . SER A 1 200 ? 20.575 -1.448 -33.523 1.00 41.12 200 SER A O 1
ATOM 1581 N N . LEU A 1 201 ? 18.698 -2.688 -33.442 1.00 46.56 201 LEU A N 1
ATOM 1582 C CA . LEU A 1 201 ? 19.072 -3.616 -34.507 1.00 46.56 201 LEU A CA 1
ATOM 1583 C C . LEU A 1 201 ? 18.840 -3.027 -35.880 1.00 46.56 201 LEU A C 1
ATOM 1585 O O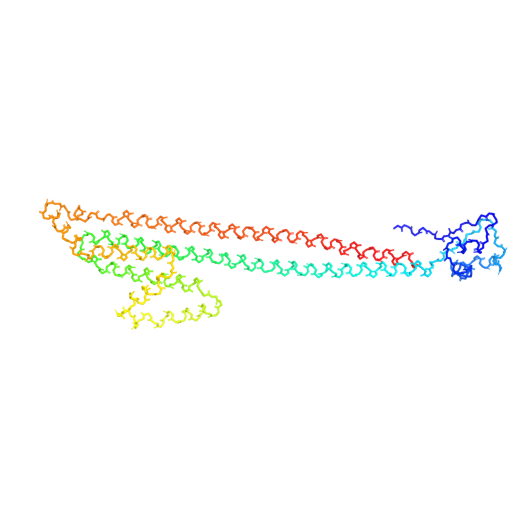 . LEU A 1 201 ? 19.619 -3.320 -36.776 1.00 46.56 201 LEU A O 1
ATOM 1589 N N . GLU A 1 202 ? 17.856 -2.144 -36.023 1.00 46.28 202 GLU A N 1
ATOM 1590 C CA . GLU A 1 202 ? 17.642 -1.379 -37.246 1.00 46.28 202 GLU A CA 1
ATOM 1591 C C . GLU A 1 202 ? 18.862 -0.499 -37.548 1.00 46.28 202 GLU A C 1
ATOM 1593 O O . GLU A 1 202 ? 19.334 -0.479 -38.673 1.00 46.28 202 GLU A O 1
ATOM 1598 N N . ALA A 1 203 ? 19.471 0.158 -36.555 1.00 42.31 203 ALA A N 1
ATOM 1599 C CA . ALA A 1 203 ? 20.672 0.966 -36.792 1.00 42.31 203 ALA A CA 1
ATOM 1600 C C . ALA A 1 203 ? 21.865 0.137 -37.316 1.00 42.31 203 ALA A C 1
ATOM 1602 O O . ALA A 1 203 ? 22.570 0.588 -38.221 1.00 42.31 203 ALA A O 1
ATOM 1603 N N . ILE A 1 204 ? 22.066 -1.082 -36.795 1.00 45.72 204 ILE A N 1
ATOM 1604 C CA . ILE A 1 204 ? 23.090 -2.021 -37.286 1.00 45.72 204 ILE A CA 1
ATOM 1605 C C . ILE A 1 204 ? 22.709 -2.566 -38.658 1.00 45.72 204 ILE A C 1
ATOM 1607 O O . ILE A 1 204 ? 23.553 -2.582 -39.548 1.00 45.72 204 ILE A O 1
ATOM 1611 N N . TRP A 1 205 ? 21.450 -2.963 -38.849 1.00 50.56 205 TRP A N 1
ATOM 1612 C CA . TRP A 1 205 ? 20.950 -3.452 -40.129 1.00 50.56 205 TRP A CA 1
ATOM 1613 C C . TRP A 1 205 ? 21.073 -2.401 -41.213 1.00 50.56 205 TRP A C 1
ATOM 1615 O O . TRP A 1 205 ? 21.466 -2.750 -42.309 1.00 50.56 205 TRP A O 1
ATOM 1625 N N . ILE A 1 206 ? 20.805 -1.128 -40.928 1.00 48.00 206 ILE A N 1
ATOM 1626 C CA . ILE A 1 206 ? 20.896 -0.080 -41.940 1.00 48.00 206 ILE A CA 1
ATOM 1627 C C . ILE A 1 206 ? 22.361 0.298 -42.189 1.00 48.00 206 ILE A C 1
ATOM 1629 O O . ILE A 1 206 ? 22.701 0.616 -43.314 1.00 48.00 206 ILE A O 1
ATOM 1633 N N . VAL A 1 207 ? 23.265 0.257 -41.201 1.00 46.00 207 VAL A N 1
ATOM 1634 C CA . VAL A 1 207 ? 24.707 0.427 -41.493 1.00 46.00 207 VAL A CA 1
ATOM 1635 C C . VAL A 1 207 ? 25.236 -0.746 -42.317 1.00 46.00 207 VAL A C 1
ATOM 1637 O O . VAL A 1 207 ? 25.990 -0.517 -43.257 1.00 46.00 207 VAL A O 1
ATOM 1640 N N . ASN A 1 208 ? 24.798 -1.970 -42.021 1.00 51.06 208 ASN A N 1
ATOM 1641 C CA . ASN A 1 208 ? 25.174 -3.157 -42.780 1.00 51.06 208 ASN A CA 1
ATOM 1642 C C . ASN A 1 208 ? 24.522 -3.186 -44.169 1.00 51.06 208 ASN A C 1
ATOM 1644 O O . ASN A 1 208 ? 25.190 -3.532 -45.119 1.00 51.06 208 ASN A O 1
ATOM 1648 N N . ASP A 1 209 ? 23.272 -2.749 -44.316 1.00 53.69 209 ASP A N 1
ATOM 1649 C CA . ASP A 1 209 ? 22.557 -2.619 -45.593 1.00 53.69 209 ASP A CA 1
ATOM 1650 C C . ASP A 1 209 ? 23.131 -1.475 -46.433 1.00 53.69 209 ASP A C 1
ATOM 1652 O O . ASP A 1 209 ? 23.327 -1.628 -47.632 1.00 53.69 209 ASP A O 1
ATOM 1656 N N . SER A 1 210 ? 23.492 -0.343 -45.817 1.00 49.75 210 SER A N 1
ATOM 1657 C CA . SER A 1 210 ? 24.257 0.708 -46.495 1.00 49.75 210 SER A CA 1
ATOM 1658 C C . SER A 1 210 ? 25.634 0.197 -46.920 1.00 49.75 210 SER A C 1
ATOM 1660 O O . SER A 1 210 ? 26.064 0.513 -48.021 1.00 49.75 210 SER A O 1
ATOM 1662 N N . PHE A 1 211 ? 26.311 -0.618 -46.106 1.00 50.97 211 PHE A N 1
ATOM 1663 C CA . PHE A 1 211 ? 27.589 -1.231 -46.473 1.00 50.97 211 PHE A CA 1
ATOM 1664 C C . PHE A 1 211 ? 27.431 -2.267 -47.592 1.00 50.97 211 PHE A C 1
ATOM 1666 O O . PHE A 1 211 ? 28.155 -2.195 -48.575 1.00 50.97 211 PHE A O 1
ATOM 1673 N N . ASP A 1 212 ? 26.462 -3.175 -47.498 1.00 52.66 212 ASP A N 1
ATOM 1674 C CA . ASP A 1 212 ? 26.154 -4.201 -48.500 1.00 52.66 212 ASP A CA 1
ATOM 1675 C C . ASP A 1 212 ? 25.770 -3.539 -49.832 1.00 52.66 212 ASP A C 1
ATOM 1677 O O . ASP A 1 212 ? 26.267 -3.923 -50.890 1.00 52.66 212 ASP A O 1
ATOM 1681 N N . LYS A 1 213 ? 24.974 -2.462 -49.797 1.00 54.31 213 LYS A N 1
ATOM 1682 C CA . LYS A 1 213 ? 24.661 -1.653 -50.984 1.00 54.31 213 LYS A CA 1
ATOM 1683 C C . LYS A 1 213 ? 25.905 -0.966 -51.532 1.00 54.31 213 LYS A C 1
ATOM 1685 O O . LYS A 1 213 ? 26.175 -1.121 -52.716 1.00 54.31 213 LYS A O 1
ATOM 1690 N N . MET A 1 214 ? 26.696 -0.290 -50.696 1.00 47.47 214 MET A N 1
ATOM 1691 C CA . MET A 1 214 ? 27.933 0.392 -51.107 1.00 47.47 214 MET A CA 1
ATOM 1692 C C . MET A 1 214 ? 29.068 -0.556 -51.512 1.00 47.47 214 MET A C 1
ATOM 1694 O O . MET A 1 214 ? 30.045 -0.108 -52.097 1.00 47.47 214 MET A O 1
ATOM 1698 N N . THR A 1 215 ? 28.986 -1.846 -51.197 1.00 46.81 215 THR A N 1
ATOM 1699 C CA . THR A 1 215 ? 29.961 -2.873 -51.606 1.00 46.81 215 THR A CA 1
ATOM 1700 C C . THR A 1 215 ? 29.424 -3.777 -52.711 1.00 46.81 215 THR A C 1
ATOM 1702 O O . THR A 1 215 ? 30.168 -4.601 -53.242 1.00 46.81 215 THR A O 1
ATOM 1705 N N . SER A 1 216 ? 28.162 -3.593 -53.113 1.00 43.31 216 SER A N 1
ATOM 1706 C CA . SER A 1 216 ? 27.567 -4.348 -54.208 1.00 43.31 216 SER A CA 1
ATOM 1707 C C . SER A 1 216 ? 28.221 -3.985 -55.549 1.00 43.31 216 SER A C 1
ATOM 1709 O O . SER A 1 216 ? 28.444 -2.801 -55.833 1.00 43.31 216 SER A O 1
ATOM 1711 N N . PRO A 1 217 ? 28.477 -4.976 -56.425 1.00 39.69 217 PRO A N 1
ATOM 1712 C CA . PRO A 1 217 ? 28.967 -4.718 -57.777 1.00 39.69 217 PRO A CA 1
ATOM 1713 C C . PRO A 1 217 ? 28.065 -3.764 -58.569 1.00 39.69 217 PRO A C 1
ATOM 1715 O O . PRO A 1 217 ? 28.562 -2.954 -59.340 1.00 39.69 217 PRO A O 1
ATOM 1718 N N . SER A 1 218 ? 26.747 -3.803 -58.342 1.00 43.12 218 SER A N 1
ATOM 1719 C CA . SER A 1 218 ? 25.765 -2.925 -58.991 1.00 43.12 218 SER A CA 1
ATOM 1720 C C . SER A 1 218 ? 25.884 -1.458 -58.580 1.00 43.12 218 SER A C 1
ATOM 1722 O O . SER A 1 218 ? 25.712 -0.578 -59.419 1.00 43.12 218 SER A O 1
ATOM 1724 N N . PHE A 1 219 ? 26.191 -1.181 -57.310 1.00 50.78 219 PHE A N 1
ATOM 1725 C CA . PHE A 1 219 ? 26.431 0.184 -56.843 1.00 50.78 219 PHE A CA 1
ATOM 1726 C C . PHE A 1 219 ? 27.691 0.755 -57.487 1.00 50.78 219 PHE A C 1
ATOM 1728 O O . PHE A 1 219 ? 27.641 1.834 -58.068 1.00 50.78 219 PHE A O 1
ATOM 1735 N N . TRP A 1 220 ? 28.791 -0.002 -57.473 1.00 48.03 220 TRP A N 1
ATOM 1736 C CA . TRP A 1 220 ? 30.038 0.436 -58.099 1.00 48.03 220 TRP A CA 1
ATOM 1737 C C . TRP A 1 220 ? 29.938 0.532 -59.617 1.00 48.03 220 TRP A C 1
ATOM 1739 O O . TRP A 1 220 ? 30.483 1.474 -60.179 1.00 48.03 220 TRP A O 1
ATOM 1749 N N . ALA A 1 221 ? 29.200 -0.363 -60.278 1.00 42.34 221 ALA A N 1
ATOM 1750 C CA . ALA A 1 221 ? 28.921 -0.257 -61.706 1.00 42.34 221 ALA A CA 1
ATOM 1751 C C . ALA A 1 221 ? 28.157 1.036 -62.029 1.00 42.34 221 ALA A C 1
ATOM 1753 O O . ALA A 1 221 ? 28.552 1.755 -62.938 1.00 42.34 221 ALA A O 1
ATOM 1754 N N . MET A 1 222 ? 27.129 1.376 -61.244 1.00 46.38 222 MET A N 1
ATOM 1755 C CA . MET A 1 222 ? 26.328 2.590 -61.436 1.00 46.38 222 MET A CA 1
ATOM 1756 C C . MET A 1 222 ? 27.107 3.875 -61.122 1.00 46.38 222 MET A C 1
ATOM 1758 O O . MET A 1 222 ? 27.012 4.856 -61.859 1.00 46.38 222 MET A O 1
ATOM 1762 N N . THR A 1 223 ? 27.901 3.882 -60.050 1.00 46.22 223 THR A N 1
ATOM 1763 C CA . THR A 1 223 ? 28.796 5.000 -59.730 1.00 46.22 223 THR A CA 1
ATOM 1764 C C . THR A 1 223 ? 29.859 5.160 -60.815 1.00 46.22 223 THR A C 1
ATOM 1766 O O . THR A 1 223 ? 30.092 6.272 -61.274 1.00 46.22 223 THR A O 1
ATOM 1769 N N . PHE A 1 224 ? 30.452 4.068 -61.299 1.00 39.38 224 PHE A N 1
ATOM 1770 C CA . PHE A 1 224 ? 31.452 4.111 -62.363 1.00 39.38 224 PHE A CA 1
ATOM 1771 C C . PHE A 1 224 ? 30.875 4.634 -63.682 1.00 39.38 224 PHE A C 1
ATOM 1773 O O . PHE A 1 224 ? 31.476 5.522 -64.280 1.00 39.38 224 PHE A O 1
ATOM 1780 N N . THR A 1 225 ? 29.692 4.172 -64.106 1.00 41.78 225 THR A N 1
ATOM 1781 C CA . THR A 1 225 ? 29.026 4.692 -65.314 1.00 41.78 225 THR A CA 1
ATOM 1782 C C . THR A 1 225 ? 28.707 6.176 -65.188 1.00 41.78 225 THR A C 1
ATOM 1784 O O . THR A 1 225 ? 28.920 6.928 -66.124 1.00 41.78 225 THR A O 1
ATOM 1787 N N . GLN A 1 226 ? 28.276 6.637 -64.013 1.00 48.91 226 GLN A N 1
ATOM 1788 C CA . GLN A 1 226 ? 27.963 8.051 -63.811 1.00 48.91 226 GLN A CA 1
ATOM 1789 C C . GLN A 1 226 ? 29.208 8.946 -63.823 1.00 48.91 226 GLN A C 1
ATOM 1791 O O . GLN A 1 226 ? 29.158 10.037 -64.387 1.00 48.91 226 GLN A O 1
ATOM 1796 N N . VAL A 1 227 ? 30.325 8.486 -63.248 1.00 42.84 227 VAL A N 1
ATOM 1797 C CA . VAL A 1 227 ? 31.620 9.178 -63.374 1.00 42.84 227 VAL A CA 1
ATOM 1798 C C . VAL A 1 227 ? 32.083 9.193 -64.832 1.00 42.84 227 VAL A C 1
ATOM 1800 O O . VAL A 1 227 ? 32.567 10.215 -65.312 1.00 42.84 227 VAL A O 1
ATOM 1803 N N . TRP A 1 228 ? 31.909 8.078 -65.546 1.00 43.44 228 TRP A N 1
ATOM 1804 C CA . TRP A 1 228 ? 32.246 7.956 -66.965 1.00 43.44 228 TRP A CA 1
ATOM 1805 C C . TRP A 1 228 ? 31.419 8.900 -67.849 1.00 43.44 228 TRP A C 1
ATOM 1807 O O . TRP A 1 228 ? 31.953 9.499 -68.778 1.00 43.44 228 TRP A O 1
ATOM 1817 N N . ASP A 1 229 ? 30.155 9.125 -67.489 1.00 62.50 229 ASP A N 1
ATOM 1818 C CA . ASP A 1 229 ? 29.244 10.083 -68.130 1.00 62.50 229 ASP A CA 1
ATOM 1819 C C . ASP A 1 229 ? 29.525 11.551 -67.734 1.00 62.50 229 ASP A C 1
ATOM 1821 O O . ASP A 1 229 ? 28.712 12.445 -67.976 1.00 62.50 229 ASP A O 1
ATOM 1825 N N . GLY A 1 230 ? 30.674 11.822 -67.107 1.00 64.31 230 GLY A N 1
ATOM 1826 C CA . GLY A 1 230 ? 31.146 13.167 -66.786 1.00 64.31 230 GLY A CA 1
ATOM 1827 C C . GLY A 1 230 ? 30.576 13.762 -65.498 1.00 64.31 230 GLY A C 1
ATOM 1828 O O . GLY A 1 230 ? 30.830 14.935 -65.215 1.00 64.31 230 GLY A O 1
ATOM 1829 N N . LYS A 1 231 ? 29.828 12.993 -64.692 1.00 61.16 231 LYS A N 1
ATOM 1830 C CA . LYS A 1 231 ? 29.391 13.467 -63.372 1.00 61.16 231 LYS A CA 1
ATOM 1831 C C . LYS A 1 231 ? 30.560 13.495 -62.394 1.00 61.16 231 LYS A C 1
ATOM 1833 O O . LYS A 1 231 ? 31.449 12.644 -62.424 1.00 61.16 231 LYS A O 1
ATOM 1838 N N . SER A 1 232 ? 30.533 14.457 -61.473 1.00 62.62 232 SER A N 1
ATOM 1839 C CA . SER A 1 232 ? 31.501 14.482 -60.379 1.00 62.62 232 SER A CA 1
ATOM 1840 C C . SER A 1 232 ? 31.354 13.227 -59.512 1.00 62.62 232 SER A C 1
ATOM 1842 O O . SER A 1 232 ? 30.271 12.647 -59.409 1.00 62.62 232 SER A O 1
ATOM 1844 N N . TRP A 1 233 ? 32.430 12.812 -58.841 1.00 52.72 233 TRP A N 1
ATOM 1845 C CA . TRP A 1 233 ? 32.390 11.661 -57.930 1.00 52.72 233 TRP A CA 1
ATOM 1846 C C . TRP A 1 233 ? 31.270 11.779 -56.881 1.00 52.72 233 TRP A C 1
ATOM 1848 O O . TRP A 1 233 ? 30.608 10.794 -56.562 1.00 52.72 233 TRP A O 1
ATOM 1858 N N . SER A 1 234 ? 31.009 12.993 -56.382 1.00 56.66 234 SER A N 1
ATOM 1859 C CA . SER A 1 234 ? 29.914 13.259 -55.444 1.00 56.66 234 SER A CA 1
ATOM 1860 C C . SER A 1 234 ? 28.524 13.095 -56.056 1.00 56.66 234 SER A C 1
ATOM 1862 O O . SER A 1 234 ? 27.621 12.654 -55.356 1.00 56.66 234 SER A O 1
ATOM 1864 N N . ASP A 1 235 ? 28.351 13.407 -57.340 1.00 61.31 235 ASP A N 1
ATOM 1865 C CA . ASP A 1 235 ? 27.069 13.244 -58.039 1.00 61.31 235 ASP A CA 1
ATOM 1866 C C . ASP A 1 235 ? 26.830 11.786 -58.458 1.00 61.31 235 ASP A C 1
ATOM 1868 O O . ASP A 1 235 ? 25.686 11.343 -58.548 1.00 61.31 235 ASP A O 1
ATOM 1872 N N . ALA A 1 236 ? 27.912 11.042 -58.705 1.00 54.66 236 ALA A N 1
ATOM 1873 C CA . ALA A 1 236 ? 27.891 9.631 -59.077 1.00 54.66 236 ALA A CA 1
ATOM 1874 C C . ALA A 1 236 ? 27.642 8.684 -57.888 1.00 54.66 236 ALA A C 1
ATOM 1876 O O . ALA A 1 236 ? 27.135 7.569 -58.050 1.00 54.66 236 ALA A O 1
ATOM 1877 N N . VAL A 1 237 ? 27.974 9.124 -56.672 1.00 61.91 237 VAL A N 1
ATOM 1878 C CA . VAL A 1 237 ? 27.597 8.459 -55.420 1.00 61.91 237 VAL A CA 1
ATOM 1879 C C . VAL A 1 237 ? 26.237 9.013 -54.983 1.00 61.91 237 VAL A C 1
ATOM 1881 O O . VAL A 1 237 ? 26.131 9.844 -54.089 1.00 61.91 237 VAL A O 1
ATOM 1884 N N . THR A 1 238 ? 25.161 8.547 -55.620 1.00 60.75 238 THR A N 1
ATOM 1885 C CA . THR A 1 238 ? 23.792 9.084 -55.447 1.00 60.75 238 THR A CA 1
ATOM 1886 C C . THR A 1 238 ? 23.157 8.823 -54.072 1.00 60.75 238 THR A C 1
ATOM 1888 O O . THR A 1 238 ? 22.007 9.198 -53.840 1.00 60.75 238 THR A O 1
ATOM 1891 N N . TYR A 1 239 ? 23.857 8.153 -53.153 1.00 62.66 239 TYR A N 1
ATOM 1892 C CA . TYR A 1 239 ? 23.367 7.893 -51.801 1.00 62.66 239 TYR A CA 1
ATOM 1893 C C . TYR A 1 239 ? 23.841 9.001 -50.853 1.00 62.66 239 TYR A C 1
ATOM 1895 O O . TYR A 1 239 ? 25.005 9.031 -50.450 1.00 62.66 239 TYR A O 1
ATOM 1903 N N . ASP A 1 240 ? 22.929 9.899 -50.469 1.00 71.06 240 ASP A N 1
ATOM 1904 C CA . ASP A 1 240 ? 23.205 10.959 -49.493 1.00 71.06 240 ASP A CA 1
ATOM 1905 C C . ASP A 1 240 ? 23.352 10.371 -48.077 1.00 71.06 240 ASP A C 1
ATOM 1907 O O . ASP A 1 240 ? 22.424 10.336 -47.256 1.00 71.06 240 ASP A O 1
ATOM 1911 N N . LEU A 1 241 ? 24.563 9.887 -47.796 1.00 67.25 241 LEU A N 1
ATOM 1912 C CA . LEU A 1 241 ? 24.962 9.356 -46.496 1.00 67.25 241 LEU A CA 1
ATOM 1913 C C . LEU A 1 241 ? 24.765 10.397 -45.385 1.00 67.25 241 LEU A C 1
ATOM 1915 O O . LEU A 1 241 ? 24.418 10.029 -44.263 1.00 67.25 241 LEU A O 1
ATOM 1919 N N . ASP A 1 242 ? 24.956 11.691 -45.667 1.00 75.44 242 ASP A N 1
ATOM 1920 C CA . ASP A 1 242 ? 24.796 12.753 -44.668 1.00 75.44 242 ASP A CA 1
ATOM 1921 C C . ASP A 1 242 ? 23.343 12.860 -44.199 1.00 75.44 242 ASP A C 1
ATOM 1923 O O . ASP A 1 242 ? 23.080 12.875 -42.984 1.00 75.44 242 ASP A O 1
ATOM 1927 N N . ALA A 1 243 ? 22.403 12.886 -45.146 1.00 77.94 243 ALA A N 1
ATOM 1928 C CA . ALA A 1 243 ? 20.978 12.900 -44.852 1.00 77.94 243 ALA A CA 1
ATOM 1929 C C . ALA A 1 243 ? 20.542 11.627 -44.118 1.00 77.94 243 ALA A C 1
ATOM 1931 O O . ALA A 1 243 ? 19.779 11.721 -43.150 1.00 77.94 243 ALA A O 1
ATOM 1932 N N . ASP A 1 244 ? 21.047 10.455 -44.508 1.00 73.50 244 ASP A N 1
ATOM 1933 C CA . ASP A 1 244 ? 20.716 9.187 -43.851 1.00 73.50 244 ASP A CA 1
ATOM 1934 C C . ASP A 1 244 ? 21.228 9.131 -42.398 1.00 73.50 244 ASP A C 1
ATOM 1936 O O . ASP A 1 244 ? 20.452 8.877 -41.471 1.00 73.50 244 ASP A O 1
ATOM 1940 N N . PHE A 1 245 ? 22.493 9.494 -42.142 1.00 73.38 245 PHE A N 1
ATOM 1941 C CA . PHE A 1 245 ? 23.011 9.599 -40.770 1.00 73.38 245 PHE A CA 1
ATOM 1942 C C . PHE A 1 245 ? 22.226 10.607 -39.930 1.00 73.38 245 PHE A C 1
ATOM 1944 O O . PHE A 1 245 ? 21.945 10.352 -38.757 1.00 73.38 245 PHE A O 1
ATOM 1951 N N . SER A 1 246 ? 21.833 11.740 -40.516 1.00 81.75 246 SER A N 1
ATOM 1952 C CA . SER A 1 246 ? 21.020 12.749 -39.825 1.00 81.75 246 SER A CA 1
ATOM 1953 C C . SER A 1 246 ? 19.637 12.217 -39.457 1.00 81.75 246 SER A C 1
ATOM 1955 O O . SER A 1 246 ? 19.179 12.422 -38.330 1.00 81.75 246 SER A O 1
ATOM 1957 N N . LYS A 1 247 ? 18.973 11.511 -40.381 1.00 79.19 247 LYS A N 1
ATOM 1958 C CA . LYS A 1 247 ? 17.681 10.857 -40.132 1.00 79.19 247 LYS A CA 1
ATOM 1959 C C . LYS A 1 247 ? 17.798 9.809 -39.024 1.00 79.19 247 LYS A C 1
ATOM 1961 O O . LYS A 1 247 ? 16.930 9.766 -38.153 1.00 79.19 247 LYS A O 1
ATOM 1966 N N . LYS A 1 248 ? 18.878 9.025 -39.001 1.00 73.00 248 LYS A N 1
ATOM 1967 C CA . LYS A 1 248 ? 19.139 8.017 -37.959 1.00 73.00 248 LYS A CA 1
ATOM 1968 C C . LYS A 1 248 ? 19.388 8.632 -36.589 1.00 73.00 248 LYS A C 1
ATOM 1970 O O . LYS A 1 248 ? 18.785 8.176 -35.626 1.00 73.00 248 LYS A O 1
ATOM 1975 N N . ILE A 1 249 ? 20.203 9.687 -36.497 1.00 78.62 249 ILE A N 1
ATOM 1976 C CA . ILE A 1 249 ? 20.396 10.430 -35.239 1.00 78.62 249 ILE A CA 1
ATOM 1977 C C . ILE A 1 249 ? 19.040 10.897 -34.701 1.00 78.62 249 ILE A C 1
ATOM 1979 O O . ILE A 1 249 ? 18.708 10.594 -33.559 1.00 78.62 249 ILE A O 1
ATOM 1983 N N . LYS A 1 250 ? 18.224 11.544 -35.548 1.00 83.56 250 LYS A N 1
ATOM 1984 C CA . LYS A 1 250 ? 16.883 12.010 -35.161 1.00 83.56 250 LYS A CA 1
ATOM 1985 C C . LYS A 1 250 ? 15.960 10.869 -34.730 1.00 83.56 250 LYS A C 1
ATOM 1987 O O . LYS A 1 250 ? 15.155 11.058 -33.823 1.00 83.56 250 LYS A O 1
ATOM 1992 N N . ARG A 1 251 ? 16.046 9.698 -35.375 1.00 77.31 251 ARG A N 1
ATOM 1993 C CA . ARG A 1 251 ? 15.280 8.505 -34.982 1.00 77.31 251 ARG A CA 1
ATOM 1994 C C . ARG A 1 251 ? 15.707 8.018 -33.595 1.00 77.31 251 ARG A C 1
ATOM 1996 O O . ARG A 1 251 ? 14.855 7.916 -32.726 1.00 77.31 251 ARG A O 1
ATOM 2003 N N . VAL A 1 252 ? 17.008 7.830 -33.359 1.00 72.00 252 VAL A N 1
ATOM 2004 C CA . VAL A 1 252 ? 17.543 7.411 -32.048 1.00 72.00 252 VAL A CA 1
ATOM 2005 C C . VAL A 1 252 ? 17.162 8.402 -30.944 1.00 72.00 252 VAL A C 1
ATOM 2007 O O . VAL A 1 252 ? 16.796 7.984 -29.848 1.00 72.00 252 VAL A O 1
ATOM 2010 N N . GLU A 1 253 ? 17.216 9.708 -31.218 1.00 81.75 253 GLU A N 1
ATOM 2011 C CA . GLU A 1 253 ? 16.772 10.749 -30.280 1.00 81.75 253 GLU A CA 1
ATOM 2012 C C . GLU A 1 253 ? 15.276 10.636 -29.969 1.00 81.75 253 GLU A C 1
ATOM 2014 O O . GLU A 1 253 ? 14.898 10.622 -28.798 1.00 81.75 253 GLU A O 1
ATOM 2019 N N . ARG A 1 254 ? 14.432 10.491 -30.997 1.00 81.69 254 ARG A N 1
ATOM 2020 C CA . ARG A 1 254 ? 12.980 10.342 -30.835 1.00 81.69 254 ARG A CA 1
ATOM 2021 C C . ARG A 1 254 ? 12.613 9.089 -30.044 1.00 81.69 254 ARG A C 1
ATOM 2023 O O . ARG A 1 254 ? 11.777 9.168 -29.145 1.00 81.69 254 ARG A O 1
ATOM 2030 N N . ASP A 1 255 ? 13.227 7.956 -30.365 1.00 74.06 255 ASP A N 1
ATOM 2031 C CA . ASP A 1 255 ? 12.953 6.682 -29.699 1.00 74.06 255 ASP A CA 1
ATOM 2032 C C . ASP A 1 255 ? 13.383 6.759 -28.231 1.00 74.06 255 ASP A C 1
ATOM 2034 O O . ASP A 1 255 ? 12.597 6.445 -27.339 1.00 74.06 255 ASP A O 1
ATOM 2038 N N . ARG A 1 256 ? 14.591 7.281 -27.962 1.00 81.75 256 ARG A N 1
ATOM 2039 C CA . ARG A 1 256 ? 15.073 7.574 -26.603 1.00 81.75 256 ARG A CA 1
ATOM 2040 C C . ARG A 1 256 ? 14.058 8.412 -25.830 1.00 81.75 256 ARG A C 1
ATOM 2042 O O . ARG A 1 256 ? 13.709 8.053 -24.708 1.00 81.75 256 ARG A O 1
ATOM 2049 N N . ASP A 1 257 ? 13.614 9.527 -26.402 1.00 84.31 257 ASP A N 1
ATOM 2050 C CA . ASP A 1 257 ? 12.714 10.459 -25.720 1.00 84.31 257 ASP A CA 1
ATOM 2051 C C . ASP A 1 257 ? 11.338 9.832 -25.466 1.00 84.31 257 ASP A C 1
ATOM 2053 O O . ASP A 1 257 ? 10.757 10.048 -24.402 1.00 84.31 257 ASP A O 1
ATOM 2057 N N . THR A 1 258 ? 10.862 8.988 -26.386 1.00 78.88 258 THR A N 1
ATOM 2058 C CA . THR A 1 258 ? 9.621 8.215 -26.228 1.00 78.88 258 THR A CA 1
ATOM 2059 C C . THR A 1 258 ? 9.736 7.226 -25.066 1.00 78.88 258 THR A C 1
ATOM 2061 O O . THR A 1 258 ? 8.948 7.301 -24.126 1.00 78.88 258 THR A O 1
ATOM 2064 N N . TYR A 1 259 ? 10.777 6.385 -25.037 1.00 73.81 259 TYR A N 1
ATOM 2065 C CA . TYR A 1 259 ? 10.990 5.436 -23.934 1.00 73.81 259 TYR A CA 1
ATOM 2066 C C . TYR A 1 259 ? 11.174 6.131 -22.578 1.00 73.81 259 TYR A C 1
ATOM 2068 O O . TYR A 1 259 ? 10.631 5.687 -21.565 1.00 73.81 259 TYR A O 1
ATOM 2076 N N . ILE A 1 260 ? 11.927 7.236 -22.534 1.00 81.56 260 ILE A N 1
ATOM 2077 C CA . ILE A 1 260 ? 12.106 8.026 -21.307 1.00 81.56 260 ILE A CA 1
ATOM 2078 C C . ILE A 1 260 ? 10.765 8.577 -20.826 1.00 81.56 260 ILE A C 1
ATOM 2080 O O . ILE A 1 260 ? 10.504 8.551 -19.620 1.00 81.56 260 ILE A O 1
ATOM 2084 N N . LYS A 1 261 ? 9.930 9.087 -21.737 1.00 88.25 261 LYS A N 1
ATOM 2085 C CA . LYS A 1 261 ? 8.605 9.621 -21.413 1.00 88.25 261 LYS A CA 1
ATOM 2086 C C . LYS A 1 261 ? 7.712 8.539 -20.806 1.00 88.25 261 LYS A C 1
ATOM 2088 O O . LYS A 1 261 ? 7.128 8.787 -19.752 1.00 88.25 261 LYS A O 1
ATOM 2093 N N . ASP A 1 262 ? 7.670 7.355 -21.407 1.00 78.56 262 ASP A N 1
ATOM 2094 C CA . ASP A 1 262 ? 6.836 6.243 -20.938 1.00 78.56 262 ASP A CA 1
ATOM 2095 C C . ASP A 1 262 ? 7.274 5.751 -19.551 1.00 78.56 262 ASP A C 1
ATOM 2097 O O . ASP A 1 262 ? 6.456 5.655 -18.633 1.00 78.56 262 ASP A O 1
ATOM 2101 N N . ILE A 1 263 ? 8.581 5.544 -19.339 1.00 78.19 263 ILE A N 1
ATOM 2102 C CA . ILE A 1 263 ? 9.108 5.149 -18.021 1.00 78.19 263 ILE A CA 1
ATOM 2103 C C . ILE A 1 263 ? 8.855 6.246 -16.973 1.00 78.19 263 ILE A C 1
ATOM 2105 O O . ILE A 1 263 ? 8.514 5.950 -15.827 1.00 78.19 263 ILE A O 1
ATOM 2109 N N . SER A 1 264 ? 8.994 7.520 -17.347 1.00 89.81 264 SER A N 1
ATOM 2110 C CA . SER A 1 264 ? 8.740 8.642 -16.431 1.00 89.81 264 SER A CA 1
ATOM 2111 C C . SER A 1 264 ? 7.262 8.746 -16.044 1.00 89.81 264 SER A C 1
ATOM 2113 O O . SER A 1 264 ? 6.961 9.069 -14.893 1.00 89.81 264 SER A O 1
ATOM 2115 N N . ALA A 1 265 ? 6.344 8.441 -16.966 1.00 84.81 265 ALA A N 1
ATOM 2116 C CA . ALA A 1 265 ? 4.914 8.367 -16.676 1.00 84.81 265 ALA A CA 1
ATOM 2117 C C . ALA A 1 265 ? 4.600 7.239 -15.679 1.00 84.81 265 ALA A C 1
ATOM 2119 O O . ALA A 1 265 ? 3.850 7.456 -14.725 1.00 84.81 265 ALA A O 1
ATOM 2120 N N . GLU A 1 266 ? 5.229 6.072 -15.829 1.00 87.06 266 GLU A N 1
ATOM 2121 C CA . GLU A 1 266 ? 5.073 4.960 -14.885 1.00 87.06 266 GLU A CA 1
ATOM 2122 C C . GLU A 1 266 ? 5.640 5.297 -13.493 1.00 87.06 266 GLU A C 1
ATOM 2124 O O . GLU A 1 266 ? 4.979 5.054 -12.483 1.00 87.06 266 GLU A O 1
ATOM 2129 N N . ILE A 1 267 ? 6.805 5.956 -13.408 1.00 86.25 267 ILE A N 1
ATOM 2130 C CA . ILE A 1 267 ? 7.336 6.472 -12.130 1.00 86.25 267 ILE A CA 1
ATOM 2131 C C . ILE A 1 267 ? 6.336 7.443 -11.483 1.00 86.25 267 ILE A C 1
ATOM 2133 O O . ILE A 1 267 ? 6.096 7.375 -10.275 1.00 86.25 267 ILE A O 1
ATOM 2137 N N . ALA A 1 268 ? 5.742 8.353 -12.262 1.00 95.00 268 ALA A N 1
ATOM 2138 C CA . ALA A 1 268 ? 4.761 9.308 -11.748 1.00 95.00 268 ALA A CA 1
ATOM 2139 C C . ALA A 1 268 ? 3.506 8.603 -11.207 1.00 95.00 268 ALA A C 1
ATOM 2141 O O . ALA A 1 268 ? 3.034 8.943 -10.119 1.00 95.00 268 ALA A O 1
ATOM 2142 N N . LYS A 1 269 ? 3.013 7.580 -11.914 1.00 91.38 269 LYS A N 1
ATOM 2143 C CA . LYS A 1 269 ? 1.891 6.742 -11.474 1.00 91.38 269 LYS A CA 1
ATOM 2144 C C . LYS A 1 269 ? 2.204 6.026 -10.160 1.00 91.38 269 LYS A C 1
ATOM 2146 O O . LYS A 1 269 ? 1.408 6.099 -9.228 1.00 91.38 269 LYS A O 1
ATOM 2151 N N . GLN A 1 270 ? 3.375 5.400 -10.041 1.00 92.94 270 GLN A N 1
ATOM 2152 C CA . GLN A 1 270 ? 3.784 4.719 -8.806 1.00 92.94 270 GLN A CA 1
ATOM 2153 C C . GLN A 1 270 ? 3.910 5.690 -7.626 1.00 92.94 270 GLN A C 1
ATOM 2155 O O . GLN A 1 270 ? 3.428 5.392 -6.534 1.00 92.94 270 GLN A O 1
ATOM 2160 N N . LYS A 1 271 ? 4.467 6.888 -7.844 1.00 97.38 271 LYS A N 1
ATOM 2161 C CA . LYS A 1 271 ? 4.511 7.949 -6.821 1.00 97.38 271 LYS A CA 1
ATOM 2162 C C . LYS A 1 271 ? 3.120 8.413 -6.388 1.00 97.38 271 LYS A C 1
ATOM 2164 O O . LYS A 1 271 ? 2.908 8.665 -5.202 1.00 97.38 271 LYS A O 1
ATOM 2169 N N . ALA A 1 272 ? 2.167 8.505 -7.316 1.00 96.56 272 ALA A N 1
ATOM 2170 C CA . ALA A 1 272 ? 0.780 8.811 -6.979 1.00 96.56 272 ALA A CA 1
ATOM 2171 C C . ALA A 1 272 ? 0.156 7.702 -6.113 1.00 96.56 272 ALA A C 1
ATOM 2173 O O . ALA A 1 272 ? -0.450 8.007 -5.087 1.00 96.56 272 ALA A O 1
ATOM 2174 N N . THR A 1 273 ? 0.381 6.428 -6.456 1.00 92.56 273 THR A N 1
ATOM 2175 C CA . THR A 1 273 ? -0.062 5.282 -5.643 1.00 92.56 273 THR A CA 1
ATOM 2176 C C . THR A 1 273 ? 0.539 5.312 -4.237 1.00 92.56 273 THR A C 1
ATOM 2178 O O . THR A 1 273 ? -0.201 5.160 -3.267 1.00 92.56 273 THR A O 1
ATOM 2181 N N . ILE A 1 274 ? 1.843 5.584 -4.100 1.00 97.00 274 ILE A N 1
ATOM 2182 C CA . ILE A 1 274 ? 2.506 5.741 -2.792 1.00 97.00 274 ILE A CA 1
ATOM 2183 C C . ILE A 1 274 ? 1.798 6.813 -1.952 1.00 97.00 274 ILE A C 1
ATOM 2185 O O . ILE A 1 274 ? 1.467 6.570 -0.793 1.00 97.00 274 ILE A O 1
ATOM 2189 N N . LYS A 1 275 ? 1.499 7.981 -2.536 1.00 98.12 275 LYS A N 1
ATOM 2190 C CA . LYS A 1 275 ? 0.804 9.074 -1.834 1.00 98.12 275 LYS A CA 1
ATOM 2191 C C . LYS A 1 275 ? -0.600 8.668 -1.365 1.00 98.12 275 LYS A C 1
ATOM 2193 O O . LYS A 1 275 ? -1.010 9.032 -0.257 1.00 98.12 275 LYS A O 1
ATOM 2198 N N . THR A 1 276 ? -1.328 7.909 -2.183 1.00 97.00 276 THR A N 1
ATOM 2199 C CA . THR A 1 276 ? -2.640 7.358 -1.815 1.00 97.00 276 THR A CA 1
ATOM 2200 C C . THR A 1 276 ? -2.511 6.403 -0.632 1.00 97.00 276 THR A C 1
ATOM 2202 O O . THR A 1 276 ? -3.174 6.617 0.379 1.00 97.00 276 THR A O 1
ATOM 2205 N N . LEU A 1 277 ? -1.595 5.430 -0.694 1.00 96.38 277 LEU A N 1
ATOM 2206 C CA . LEU A 1 277 ? -1.358 4.476 0.398 1.00 96.38 277 LEU A CA 1
ATOM 2207 C C . LEU A 1 277 ? -0.948 5.172 1.702 1.00 96.38 277 LEU A C 1
ATOM 2209 O O . LEU A 1 277 ? -1.477 4.854 2.764 1.00 96.38 277 LEU A O 1
ATOM 2213 N N . GLN A 1 278 ? -0.080 6.185 1.636 1.00 98.00 278 GLN A N 1
ATOM 2214 C CA . GLN A 1 278 ? 0.296 6.995 2.802 1.00 98.00 278 GLN A CA 1
ATOM 2215 C C . GLN A 1 278 ? -0.909 7.714 3.424 1.00 98.00 278 GLN A C 1
ATOM 2217 O O . GLN A 1 278 ? -1.008 7.832 4.646 1.00 98.00 278 GLN A O 1
ATOM 2222 N N . THR A 1 279 ? -1.839 8.197 2.599 1.00 97.88 279 THR A N 1
ATOM 2223 C CA . THR A 1 279 ? -3.088 8.805 3.080 1.00 97.88 279 THR A CA 1
ATOM 2224 C C . THR A 1 279 ? -3.981 7.765 3.749 1.00 97.88 279 THR A C 1
ATOM 2226 O O . THR A 1 279 ? -4.494 8.011 4.842 1.00 97.88 279 THR A O 1
ATOM 2229 N N . THR A 1 280 ? -4.110 6.583 3.150 1.00 97.00 280 THR A N 1
ATOM 2230 C CA . THR A 1 280 ? -4.875 5.469 3.718 1.00 97.00 280 THR A CA 1
ATOM 2231 C C . THR A 1 280 ? -4.296 5.011 5.058 1.00 97.00 280 THR A C 1
ATOM 2233 O O . THR A 1 280 ? -5.050 4.847 6.014 1.00 97.00 280 THR A O 1
ATOM 2236 N N . ILE A 1 281 ? -2.969 4.908 5.196 1.00 97.94 281 ILE A N 1
ATOM 2237 C CA . ILE A 1 281 ? -2.304 4.589 6.473 1.00 97.94 281 ILE A CA 1
ATOM 2238 C C . ILE A 1 281 ? -2.679 5.601 7.566 1.00 97.94 281 ILE A C 1
ATOM 2240 O O . ILE A 1 281 ? -2.965 5.207 8.697 1.00 97.94 281 ILE A O 1
ATOM 2244 N N . LYS A 1 282 ? -2.741 6.904 7.250 1.00 98.12 282 LYS A N 1
ATOM 2245 C CA . LYS A 1 282 ? -3.176 7.928 8.222 1.00 98.12 282 LYS A CA 1
ATOM 2246 C C . LYS A 1 282 ? -4.610 7.689 8.700 1.00 98.12 282 LYS A C 1
ATOM 2248 O O . LYS A 1 282 ? -4.879 7.812 9.892 1.00 98.12 282 LYS A O 1
ATOM 2253 N N . GLN A 1 283 ? -5.517 7.319 7.795 1.00 97.81 283 GLN A N 1
ATOM 2254 C CA . GLN A 1 283 ? -6.905 6.993 8.144 1.00 97.81 283 GLN A CA 1
ATOM 2255 C C . GLN A 1 283 ? -7.004 5.712 8.983 1.00 97.81 283 GLN A C 1
ATOM 2257 O O . GLN A 1 283 ? -7.760 5.672 9.953 1.00 97.81 283 GLN A O 1
ATOM 2262 N N . VAL A 1 284 ? -6.218 4.685 8.649 1.00 97.31 284 VAL A N 1
ATOM 2263 C CA . VAL A 1 284 ? -6.123 3.440 9.426 1.00 97.31 284 VAL A CA 1
ATOM 2264 C C . VAL A 1 284 ? -5.629 3.724 10.847 1.00 97.31 284 VAL A C 1
ATOM 2266 O O . VAL A 1 284 ? -6.258 3.283 11.805 1.00 97.31 284 VAL A O 1
ATOM 2269 N N . ASN A 1 285 ? -4.579 4.534 11.005 1.00 97.88 285 ASN A N 1
ATOM 2270 C CA . ASN A 1 285 ? -4.067 4.929 12.322 1.00 97.88 285 ASN A CA 1
ATOM 2271 C C . ASN A 1 285 ? -5.102 5.708 13.150 1.00 97.88 285 ASN A C 1
ATOM 2273 O O . ASN A 1 285 ? -5.214 5.481 14.353 1.00 97.88 285 ASN A O 1
ATOM 2277 N N . LEU A 1 286 ? -5.896 6.584 12.522 1.00 97.88 286 LEU A N 1
ATOM 2278 C CA . LEU A 1 286 ? -6.989 7.276 13.211 1.00 97.88 286 LEU A CA 1
ATOM 2279 C C . LEU A 1 286 ? -8.030 6.283 13.751 1.00 97.88 286 LEU A C 1
ATOM 2281 O O . LEU A 1 286 ? -8.453 6.412 14.897 1.00 97.88 286 LEU A O 1
ATOM 2285 N N . ARG A 1 287 ? -8.415 5.283 12.949 1.00 97.38 287 ARG A N 1
ATOM 2286 C CA . ARG A 1 287 ? -9.368 4.240 13.364 1.00 97.38 287 ARG A CA 1
ATOM 2287 C C . ARG A 1 287 ? -8.819 3.363 14.485 1.00 97.38 287 ARG A C 1
ATOM 2289 O O . ARG A 1 287 ? -9.547 3.076 15.428 1.00 97.38 287 ARG A O 1
ATOM 2296 N N . ILE A 1 288 ? -7.537 2.994 14.425 1.00 97.50 288 ILE A N 1
ATOM 2297 C CA . ILE A 1 288 ? -6.851 2.290 15.520 1.00 97.50 288 ILE A CA 1
ATOM 2298 C C . ILE A 1 288 ? -6.987 3.091 16.822 1.00 97.50 288 ILE A C 1
ATOM 2300 O O . ILE A 1 288 ? -7.475 2.554 17.814 1.00 97.50 288 ILE A O 1
ATOM 2304 N N . GLY A 1 289 ? -6.658 4.387 16.801 1.00 96.19 289 GLY A N 1
ATOM 2305 C CA . GLY A 1 289 ? -6.772 5.246 17.985 1.00 96.19 289 GLY A CA 1
ATOM 2306 C C . GLY A 1 289 ? -8.215 5.438 18.474 1.00 96.19 289 GLY A C 1
ATOM 2307 O O . GLY A 1 289 ? -8.456 5.533 19.676 1.00 96.19 289 GLY A O 1
ATOM 2308 N N . GLN A 1 290 ? -9.197 5.464 17.567 1.00 97.31 290 GLN A N 1
ATOM 2309 C CA . GLN A 1 290 ? -10.620 5.496 17.929 1.00 97.31 290 GLN A CA 1
ATOM 2310 C C . GLN A 1 290 ? -11.055 4.211 18.641 1.00 97.31 290 GLN A C 1
ATOM 2312 O O . GLN A 1 290 ? -11.727 4.302 19.667 1.00 97.31 290 GLN A O 1
ATOM 2317 N N . ASN A 1 291 ? -10.640 3.043 18.143 1.00 96.88 291 ASN A N 1
ATOM 2318 C CA . ASN A 1 291 ? -10.935 1.756 18.775 1.00 96.88 291 ASN A CA 1
ATOM 2319 C C . ASN A 1 291 ? -10.287 1.653 20.161 1.00 96.88 291 ASN A C 1
ATOM 2321 O O . ASN A 1 291 ? -10.952 1.249 21.112 1.00 96.88 291 ASN A O 1
ATOM 2325 N N . GLU A 1 292 ? -9.025 2.075 20.298 1.00 97.38 292 GLU A N 1
ATOM 2326 C CA . GLU A 1 292 ? -8.321 2.117 21.588 1.00 97.38 292 GLU A CA 1
ATOM 2327 C C . GLU A 1 292 ? -9.043 3.031 22.586 1.00 97.38 292 GLU A C 1
ATOM 2329 O O . GLU A 1 292 ? -9.338 2.624 23.710 1.00 97.38 292 GLU A O 1
ATOM 2334 N N . LYS A 1 293 ? -9.405 4.248 22.166 1.00 97.25 293 LYS A N 1
ATOM 2335 C CA . LYS A 1 293 ? -10.138 5.194 23.015 1.00 97.25 293 LYS A CA 1
ATOM 2336 C C . LYS A 1 293 ? -11.513 4.661 23.420 1.00 97.25 293 LYS A C 1
ATOM 2338 O O . LYS A 1 293 ? -11.906 4.835 24.570 1.00 97.25 293 LYS A O 1
ATOM 2343 N N . ALA A 1 294 ? -12.240 4.031 22.500 1.00 96.19 294 ALA A N 1
ATOM 2344 C CA . ALA A 1 294 ? -13.544 3.440 22.785 1.00 96.19 294 ALA A CA 1
ATOM 2345 C C . ALA A 1 294 ? -13.430 2.290 23.795 1.00 96.19 294 ALA A C 1
ATOM 2347 O O . ALA A 1 294 ? -14.215 2.233 24.738 1.00 96.19 294 ALA A O 1
ATOM 2348 N N . ALA A 1 295 ? -12.423 1.424 23.651 1.00 96.19 295 ALA A N 1
ATOM 2349 C CA . ALA A 1 295 ? -12.166 0.348 24.603 1.00 96.19 295 ALA A CA 1
ATOM 2350 C C . ALA A 1 295 ? -11.860 0.894 26.009 1.00 96.19 295 ALA A C 1
ATOM 2352 O O . ALA A 1 295 ? -12.438 0.417 26.982 1.00 96.19 295 ALA A O 1
ATOM 2353 N N . VAL A 1 296 ? -11.027 1.937 26.121 1.00 96.06 296 VAL A N 1
ATOM 2354 C CA . VAL A 1 296 ? -10.732 2.599 27.408 1.00 96.06 296 VAL A CA 1
ATOM 2355 C C . VAL A 1 296 ? -11.986 3.208 28.030 1.00 96.06 296 VAL A C 1
ATOM 2357 O O . VAL A 1 296 ? -12.270 2.959 29.195 1.00 96.06 296 VAL A O 1
ATOM 2360 N N . GLN A 1 297 ? -12.785 3.938 27.250 1.00 94.50 297 GLN A N 1
ATOM 2361 C CA . GLN A 1 297 ? -14.031 4.535 27.743 1.00 94.50 297 GLN A CA 1
ATOM 2362 C C . GLN A 1 297 ? -15.040 3.489 28.227 1.00 94.50 297 GLN A C 1
ATOM 2364 O O . GLN A 1 297 ? -15.782 3.745 29.172 1.00 94.50 297 GLN A O 1
ATOM 2369 N N . LEU A 1 298 ? -15.082 2.321 27.582 1.00 94.19 298 LEU A N 1
ATOM 2370 C CA . LEU A 1 298 ? -15.922 1.206 28.009 1.00 94.19 298 LEU A CA 1
ATOM 2371 C C . LEU A 1 298 ? -15.423 0.581 29.318 1.00 94.19 298 LEU A C 1
ATOM 2373 O O . LEU A 1 298 ? -16.253 0.274 30.171 1.00 94.19 298 LEU A O 1
ATOM 2377 N N . MET A 1 299 ? -14.105 0.442 29.498 1.00 93.00 299 MET A N 1
ATOM 2378 C CA . MET A 1 299 ? -13.514 -0.020 30.763 1.00 93.00 299 MET A CA 1
ATOM 2379 C C . MET A 1 299 ? -13.817 0.955 31.906 1.00 93.00 299 MET A C 1
ATOM 2381 O O . MET A 1 299 ? -14.374 0.547 32.920 1.00 93.00 299 MET A O 1
ATOM 2385 N N . GLU A 1 300 ? -13.577 2.253 31.705 1.00 92.12 300 GLU A N 1
ATOM 2386 C CA . GLU A 1 300 ? -13.878 3.301 32.696 1.00 92.12 300 GLU A CA 1
ATOM 2387 C C . GLU A 1 300 ? -15.373 3.378 33.055 1.00 92.12 300 GLU A C 1
ATOM 2389 O O . GLU A 1 300 ? -15.734 3.817 34.144 1.00 92.12 300 GLU A O 1
ATOM 2394 N N . ALA A 1 301 ? -16.267 2.976 32.145 1.00 88.88 301 ALA A N 1
ATOM 2395 C CA . ALA A 1 301 ? -17.709 2.987 32.385 1.00 88.88 301 ALA A CA 1
ATOM 2396 C C . ALA A 1 301 ? -18.199 1.834 33.282 1.00 88.88 301 ALA A C 1
ATOM 2398 O O . ALA A 1 301 ? -19.348 1.881 33.742 1.00 88.88 301 ALA A O 1
ATOM 2399 N N . ILE A 1 302 ? -17.377 0.798 33.494 1.00 89.38 302 ILE A N 1
ATOM 2400 C CA . ILE A 1 302 ? -17.713 -0.368 34.330 1.00 89.38 302 ILE A CA 1
ATOM 2401 C C . ILE A 1 302 ? -16.875 -0.498 35.612 1.00 89.38 302 ILE A C 1
ATOM 2403 O O . ILE A 1 302 ? -17.115 -1.430 36.395 1.00 89.38 302 ILE A O 1
ATOM 2407 N N . GLU A 1 303 ? -15.910 0.402 35.806 1.00 84.25 303 GLU A N 1
ATOM 2408 C CA . GLU A 1 303 ? -15.150 0.610 37.048 1.00 84.25 303 GLU A CA 1
ATOM 2409 C C . GLU A 1 303 ? -15.886 1.563 38.004 1.00 84.25 303 GLU A C 1
ATOM 2411 O O . GLU A 1 303 ? -15.934 1.231 39.211 1.00 84.25 303 GLU A O 1
#

Radius of gyration: 43.52 Å; chains: 1; bounding box: 85×30×127 Å

Foldseek 3Di:
DPLPQQKDQAAAPDALQNVCVVVVNPGSCLQCVDPVCVVVCVVPVDRVRDDGGDITHDAQHPVLVVVLVVLLVVLVVVLVVLVVVLVVLVVLLVVLVVVLVVLVVVLVVLVVLLVQLLVLLVVLLVVVVVPLVDPCNVVSLVVSLVSLVVSVVVVVQVVPDDDVSVVVVVVVVVPPPPPPDDDDVVVVVVVVPPPDPDPSVVVSVVSVVVVCCCPDPVLVVQLVVCVVVVDDSVVSNVDPSNVVSVVSSVVSVVVSVVSSVVSVVVSVVSVVVSVVSVVVSVVSVVSSVVSVVVSVVSVVSND

Organism: NCBI:txid2698830

pLDDT: mean 73.67, std 22.53, range [31.8, 98.12]

Secondary structure (DSSP, 8-state):
------EEEPPTT--HHHHHHHTT-S-HHHHHT-GGGHHHHHH-SSGGG--TT-EEE-PPPHHHHHHHHHHHHHHHHHHHHHHHHHHHHHHHHHHHHHHHHHHHHHHHHHHHHHHHHHHHHHHHHHHHHHHTTSSTHHHHHHHHHHHHHHHHHHHHHHHH--THHHHHHHHHTTTGGGTS-SSSHHHHHHHHHTT---HHHHHHHHHHHHHHHHHSHHHHHHHHHHHHTT--HHHHS---HHHHHHHHHHHHHHHHHHHHHHHHHHHHHHHHHHHHHHHHHHHHHHHHHHHHHHHHHHHHTT-